Protein AF-A0A2N2P951-F1 (afdb_monomer)

Solvent-accessible surface area (backbone atoms only — not comparable to full-atom values): 18562 Å² total; per-residue (Å²): 134,84,92,80,87,82,87,84,87,82,89,81,80,91,78,92,75,91,72,81,86,72,76,82,72,80,78,72,79,74,79,74,76,77,71,69,57,31,48,59,39,66,61,46,77,50,54,50,29,78,77,48,58,33,41,81,43,25,26,19,17,29,31,57,53,83,65,28,41,36,42,35,33,26,57,29,67,85,53,80,32,26,33,34,31,38,52,49,67,59,56,52,54,38,75,75,38,96,79,55,75,60,47,69,62,42,74,18,45,42,44,61,61,60,42,76,75,71,41,66,54,54,71,34,39,27,22,38,30,57,62,84,53,38,32,41,33,24,28,35,25,35,59,100,92,43,46,32,20,33,38,34,41,27,42,43,46,99,83,62,50,33,39,39,40,40,68,89,47,57,36,82,40,78,50,91,54,91,56,78,93,50,33,43,22,17,33,33,62,58,96,69,31,35,40,36,30,53,18,70,19,8,54,72,63,19,76,76,29,50,31,44,29,22,34,87,83,61,44,79,68,54,68,37,46,37,62,67,38,47,39,35,30,29,21,32,29,66,48,48,100,78,35,41,29,40,28,38,36,41,35,54,68,86,44,44,84,78,44,45,52,55,84,57,61,63,45,74,68,22,46,66,31,84,53,41,71,75,46,80,48,40,51,30,36,42,38,32,24,60,52,100,84,24,42,38,76,36,102,52,59,39,46,32,46,52,60,51,93,85,68,62,61,70,44,59,18,14,28,34,72,47,82,96,54,24,37,37,36,27,15,18,49,40,84,28,31,45,38,35,36,36,68,59,134

Nearest PDB structures (foldseek):
  7ajt-assembly1_UQ  TM=4.150E-01  e=6.344E-06  Saccharomyces cerevisiae S288C
  6zqe-assembly1_UQ  TM=4.031E-01  e=8.699E-06  Saccharomyces cerevisiae S288C
  7d4i-assembly1_AG  TM=3.321E-01  e=1.257E-05  Saccharomyces cerevisiae S288C
  3g0d-assembly6_D  TM=3.975E-01  e=1.747E-04  Homo sapiens
  2onc-assembly3_D  TM=3.868E-01  e=1.572E-04  Homo sapiens

Structure (mmCIF, N/CA/C/O backbone):
data_AF-A0A2N2P951-F1
#
_entry.id   AF-A0A2N2P951-F1
#
loop_
_atom_site.group_PDB
_atom_site.id
_atom_site.type_symbol
_atom_site.label_atom_id
_atom_site.label_alt_id
_atom_site.label_comp_id
_atom_site.label_asym_id
_atom_site.label_entity_id
_atom_site.label_seq_id
_atom_site.pdbx_PDB_ins_code
_atom_site.Cartn_x
_atom_site.Cartn_y
_atom_site.Cartn_z
_atom_site.occupancy
_atom_site.B_iso_or_equiv
_atom_site.auth_seq_id
_atom_site.auth_comp_id
_atom_site.auth_asym_id
_atom_site.auth_atom_id
_atom_site.pdbx_PDB_model_num
ATOM 1 N N . MET A 1 1 ? 7.473 -66.858 41.969 1.00 38.25 1 MET A N 1
ATOM 2 C CA . MET A 1 1 ? 8.147 -68.148 41.700 1.00 38.25 1 MET A CA 1
ATOM 3 C C . MET A 1 1 ? 8.313 -68.310 40.191 1.00 38.25 1 MET A C 1
ATOM 5 O O . MET A 1 1 ? 7.302 -68.244 39.518 1.00 38.25 1 MET A O 1
ATOM 9 N N . ARG A 1 2 ? 9.565 -68.527 39.732 1.00 38.88 2 ARG A N 1
ATOM 10 C CA . ARG A 1 2 ? 10.032 -69.162 38.461 1.00 38.88 2 ARG A CA 1
ATOM 11 C C . ARG A 1 2 ? 9.630 -68.467 37.138 1.00 38.88 2 ARG A C 1
ATOM 13 O O . ARG A 1 2 ? 8.464 -68.475 36.795 1.00 38.88 2 ARG A O 1
ATOM 20 N N . LYS A 1 3 ? 10.489 -67.734 36.402 1.00 42.50 3 LYS A N 1
ATOM 21 C CA . LYS A 1 3 ? 11.750 -68.057 35.665 1.00 42.50 3 LYS A CA 1
ATOM 22 C C . LYS A 1 3 ? 11.677 -69.285 34.735 1.00 42.50 3 LYS A C 1
ATOM 24 O O . LYS A 1 3 ? 11.644 -70.392 35.249 1.00 42.50 3 LYS A O 1
ATOM 29 N N . CYS A 1 4 ? 11.792 -69.036 33.422 1.00 46.06 4 CYS A N 1
ATOM 30 C CA . CYS A 1 4 ? 12.364 -69.857 32.326 1.00 46.06 4 CYS A CA 1
ATOM 31 C C . CYS A 1 4 ? 12.433 -68.902 31.109 1.00 46.06 4 CYS A C 1
ATOM 33 O O . CYS A 1 4 ? 11.388 -68.423 30.695 1.00 46.06 4 CYS A O 1
ATOM 35 N N . ILE A 1 5 ? 13.551 -68.347 30.623 1.00 41.97 5 ILE A N 1
ATOM 36 C CA . ILE A 1 5 ? 14.804 -68.888 30.059 1.00 41.97 5 ILE A CA 1
ATOM 37 C C . ILE A 1 5 ? 14.569 -69.991 29.021 1.00 41.97 5 ILE A C 1
ATOM 39 O O . ILE A 1 5 ? 14.304 -71.138 29.367 1.00 41.97 5 ILE A O 1
ATOM 43 N N . SER A 1 6 ? 14.754 -69.644 27.748 1.00 47.84 6 SER A N 1
ATOM 44 C CA . SER A 1 6 ? 15.196 -70.570 26.705 1.00 47.84 6 SER A CA 1
ATOM 45 C C . SER A 1 6 ? 16.222 -69.857 25.837 1.00 47.84 6 SER A C 1
ATOM 47 O O . SER A 1 6 ? 15.945 -68.827 25.230 1.00 47.84 6 SER A O 1
ATOM 49 N N . ALA A 1 7 ? 17.435 -70.395 25.885 1.00 39.41 7 ALA A N 1
ATOM 50 C CA . ALA A 1 7 ? 18.583 -70.000 25.097 1.00 39.41 7 ALA A CA 1
ATOM 51 C C . ALA A 1 7 ? 18.538 -70.728 23.749 1.00 39.41 7 ALA A C 1
ATOM 53 O O . ALA A 1 7 ? 18.279 -71.929 23.717 1.00 39.41 7 ALA A O 1
ATOM 54 N N . PHE A 1 8 ? 18.854 -70.026 22.664 1.00 41.09 8 PHE A N 1
ATOM 55 C CA . PHE A 1 8 ? 19.311 -70.657 21.431 1.00 41.09 8 PHE A CA 1
ATOM 56 C C . PHE A 1 8 ? 20.696 -70.113 21.100 1.00 41.09 8 PHE A C 1
ATOM 58 O O . PHE A 1 8 ? 20.891 -68.922 20.873 1.00 41.09 8 PHE A O 1
ATOM 65 N N . LEU A 1 9 ? 21.659 -71.027 21.165 1.00 35.59 9 LEU A N 1
ATOM 66 C CA . LEU A 1 9 ? 23.062 -70.851 20.842 1.00 35.59 9 LEU A CA 1
ATOM 67 C C . LEU A 1 9 ? 23.211 -71.154 19.343 1.00 35.59 9 LEU A C 1
ATOM 69 O O . LEU A 1 9 ? 22.942 -72.282 18.933 1.00 35.59 9 LEU A O 1
ATOM 73 N N . ILE A 1 10 ? 23.638 -70.188 18.529 1.00 43.28 10 ILE A N 1
ATOM 74 C CA . ILE A 1 10 ? 24.171 -70.471 17.190 1.00 43.28 10 ILE A CA 1
ATOM 75 C C . ILE A 1 10 ? 25.562 -69.854 17.107 1.00 43.28 10 ILE A C 1
ATOM 77 O O . ILE A 1 10 ? 25.747 -68.641 17.127 1.00 43.28 10 ILE A O 1
ATOM 81 N N . LEU A 1 11 ? 26.535 -70.758 17.066 1.00 38.38 11 LEU A N 1
ATOM 82 C CA . LEU A 1 11 ? 27.947 -70.540 16.808 1.00 38.38 11 LEU A CA 1
ATOM 83 C C . LEU A 1 11 ? 28.133 -70.513 15.282 1.00 38.38 11 LEU A C 1
ATOM 85 O O . LEU A 1 11 ? 27.763 -71.486 14.629 1.00 38.38 11 LEU A O 1
ATOM 89 N N . SER A 1 12 ? 28.719 -69.462 14.702 1.00 40.62 12 SER A N 1
ATOM 90 C CA . SER A 1 12 ? 29.265 -69.550 13.339 1.00 40.62 12 SER A CA 1
ATOM 91 C C . SER A 1 12 ? 30.284 -68.449 13.029 1.00 40.62 12 SER A C 1
ATOM 93 O O . SER A 1 12 ? 29.927 -67.306 12.772 1.00 40.62 12 SER A O 1
ATOM 95 N N . LEU A 1 13 ? 31.546 -68.886 13.014 1.00 41.09 13 LEU A N 1
ATOM 96 C CA . LEU A 1 13 ? 32.682 -68.470 12.183 1.00 41.09 13 LEU A CA 1
ATOM 97 C C . LEU A 1 13 ? 33.060 -66.980 12.083 1.00 41.09 13 LEU A C 1
ATOM 99 O O . LEU A 1 13 ? 32.540 -66.218 11.272 1.00 41.09 13 LEU A O 1
ATOM 103 N N . CYS A 1 14 ? 34.147 -66.653 12.789 1.00 36.41 14 CYS A N 1
ATOM 104 C CA . CYS A 1 14 ? 35.039 -65.534 12.503 1.00 36.41 14 CYS A CA 1
ATOM 105 C C . CYS A 1 14 ? 35.654 -65.648 11.098 1.00 36.41 14 CYS A C 1
ATOM 107 O O . CYS A 1 14 ? 36.390 -66.594 10.819 1.00 36.41 14 CYS A O 1
ATOM 109 N N . TRP A 1 15 ? 35.441 -64.631 10.265 1.00 40.41 15 TRP A N 1
ATOM 110 C CA . TRP A 1 15 ? 36.328 -64.292 9.154 1.00 40.41 15 TRP A CA 1
ATOM 111 C C . TRP A 1 15 ? 37.083 -63.017 9.529 1.00 40.41 15 TRP A C 1
ATOM 113 O O . TRP A 1 15 ? 36.499 -61.944 9.662 1.00 40.41 15 TRP A O 1
ATOM 123 N N . LEU A 1 16 ? 38.390 -63.156 9.747 1.00 41.88 16 LEU A N 1
ATOM 124 C CA . LEU A 1 16 ? 39.326 -62.047 9.900 1.00 41.88 16 LEU A CA 1
ATOM 125 C C . LEU A 1 16 ? 39.563 -61.426 8.518 1.00 41.88 16 LEU A C 1
ATOM 127 O O . LEU A 1 16 ? 40.387 -61.923 7.756 1.00 41.88 16 LEU A O 1
ATOM 131 N N . ASN A 1 17 ? 38.855 -60.341 8.208 1.00 42.72 17 ASN A N 1
ATOM 132 C CA . ASN A 1 17 ? 39.276 -59.410 7.165 1.00 42.72 17 ASN A CA 1
ATOM 133 C C . ASN A 1 17 ? 39.983 -58.231 7.832 1.00 42.72 17 ASN A C 1
ATOM 135 O O . ASN A 1 17 ? 39.383 -57.458 8.577 1.00 42.72 17 ASN A O 1
ATOM 139 N N . ALA A 1 18 ? 41.283 -58.126 7.571 1.00 48.22 18 ALA A N 1
ATOM 140 C CA . ALA A 1 18 ? 42.080 -56.958 7.889 1.00 48.22 18 ALA A CA 1
ATOM 141 C C . ALA A 1 18 ? 41.626 -55.793 6.995 1.00 48.22 18 ALA A C 1
ATOM 143 O O . ALA A 1 18 ? 41.944 -55.759 5.809 1.00 48.22 18 ALA A O 1
ATOM 144 N N . CYS A 1 19 ? 40.886 -54.842 7.564 1.00 39.78 19 CYS A N 1
ATOM 145 C CA . CYS A 1 19 ? 40.671 -53.534 6.955 1.00 39.78 19 CYS A CA 1
ATOM 146 C C . CYS A 1 19 ? 41.562 -52.513 7.660 1.00 39.78 19 CYS A C 1
ATOM 148 O O . CYS A 1 19 ? 41.464 -52.304 8.869 1.00 39.78 19 CYS A O 1
ATOM 150 N N . SER A 1 20 ? 42.442 -51.899 6.873 1.00 44.75 20 SER A N 1
ATOM 151 C CA . SER A 1 20 ? 43.254 -50.746 7.237 1.00 44.75 20 SER A CA 1
ATOM 152 C C . SER A 1 20 ? 42.402 -49.656 7.887 1.00 44.75 20 SER A C 1
ATOM 154 O O . SER A 1 20 ? 41.394 -49.229 7.324 1.00 44.75 20 SER A O 1
ATOM 156 N N . ILE A 1 21 ? 42.833 -49.178 9.053 1.00 46.84 21 ILE A N 1
ATOM 157 C CA . ILE A 1 21 ? 42.297 -47.971 9.681 1.00 46.84 21 ILE A CA 1
ATOM 158 C C . ILE A 1 21 ? 42.766 -46.790 8.826 1.00 46.84 21 ILE A C 1
ATOM 160 O O . ILE A 1 21 ? 43.899 -46.327 8.948 1.00 46.84 21 ILE A O 1
ATOM 164 N N . ALA A 1 22 ? 41.914 -46.347 7.906 1.00 46.47 22 ALA A N 1
ATOM 165 C CA . ALA A 1 22 ? 42.068 -45.056 7.260 1.00 46.47 22 ALA A CA 1
ATOM 166 C C . ALA A 1 22 ? 41.650 -43.976 8.267 1.00 46.47 22 ALA A C 1
ATOM 168 O O . ALA A 1 22 ? 40.543 -44.018 8.805 1.00 46.47 22 ALA A O 1
ATOM 169 N N . ASN A 1 23 ? 42.548 -43.025 8.532 1.00 46.88 23 ASN A N 1
ATOM 170 C CA . ASN A 1 23 ? 42.222 -41.784 9.231 1.00 46.88 23 ASN A CA 1
ATOM 171 C C . ASN A 1 23 ? 40.987 -41.148 8.567 1.00 46.88 23 ASN A C 1
ATOM 173 O O . ASN A 1 23 ? 41.032 -40.936 7.351 1.00 46.88 23 ASN A O 1
ATOM 177 N N . PRO A 1 24 ? 39.915 -40.802 9.304 1.00 48.31 24 PRO A N 1
ATOM 178 C CA . PRO A 1 24 ? 38.882 -39.946 8.753 1.00 48.31 24 PRO A CA 1
ATOM 179 C C . PRO A 1 24 ? 39.526 -38.575 8.547 1.00 48.31 24 PRO A C 1
ATOM 181 O O . PRO A 1 24 ? 39.830 -37.857 9.501 1.00 48.31 24 PRO A O 1
ATOM 184 N N . GLY A 1 25 ? 39.828 -38.260 7.289 1.00 42.34 25 GLY A N 1
ATOM 185 C CA . GLY A 1 25 ? 40.251 -36.927 6.898 1.00 42.34 25 GLY A CA 1
ATOM 186 C C . GLY A 1 25 ? 39.222 -35.923 7.403 1.00 42.34 25 GLY A C 1
ATOM 187 O O . GLY A 1 25 ? 38.021 -36.131 7.234 1.00 42.34 25 GLY A O 1
ATOM 188 N N . MET A 1 26 ? 39.708 -34.867 8.058 1.00 47.06 26 MET A N 1
ATOM 189 C CA . MET A 1 26 ? 38.913 -33.690 8.384 1.00 47.06 26 MET A CA 1
ATOM 190 C C . MET A 1 26 ? 38.152 -33.269 7.129 1.00 47.06 26 MET A C 1
ATOM 192 O O . MET A 1 26 ? 38.767 -32.900 6.127 1.00 47.06 26 MET A O 1
ATOM 196 N N . ALA A 1 27 ? 36.825 -33.374 7.180 1.00 46.72 27 ALA A N 1
ATOM 197 C CA . ALA A 1 27 ? 35.965 -32.823 6.155 1.00 46.72 27 ALA A CA 1
ATOM 198 C C . ALA A 1 27 ? 36.240 -31.318 6.099 1.00 46.72 27 ALA A C 1
ATOM 200 O O . ALA A 1 27 ? 36.006 -30.590 7.063 1.00 46.72 27 ALA A O 1
ATOM 201 N N . THR A 1 28 ? 36.802 -30.872 4.981 1.00 47.28 28 THR A N 1
ATOM 202 C CA . THR A 1 28 ? 36.808 -29.465 4.589 1.00 47.28 28 THR A CA 1
ATOM 203 C C . THR A 1 28 ? 35.381 -28.929 4.703 1.00 47.28 28 THR A C 1
ATOM 205 O O . THR A 1 28 ? 34.469 -29.620 4.237 1.00 47.28 28 THR A O 1
ATOM 208 N N . PRO A 1 29 ? 35.156 -27.749 5.310 1.00 48.97 29 PRO A N 1
ATOM 209 C CA . PRO A 1 29 ? 33.824 -27.165 5.355 1.00 48.97 29 PRO A CA 1
ATOM 210 C C . PRO A 1 29 ? 33.303 -27.053 3.923 1.00 48.97 29 PRO A C 1
ATOM 212 O O . PRO A 1 29 ? 33.993 -26.520 3.051 1.00 48.97 29 PRO A O 1
ATOM 215 N N . SER A 1 30 ? 32.119 -27.623 3.676 1.00 48.53 30 SER A N 1
ATOM 216 C CA . SER A 1 30 ? 31.394 -27.403 2.428 1.00 48.53 30 SER A CA 1
ATOM 217 C C . SER A 1 30 ? 31.345 -25.904 2.181 1.00 48.53 30 SER A C 1
ATOM 219 O O . SER A 1 30 ? 30.954 -25.150 3.072 1.00 48.53 30 SER A O 1
ATOM 221 N N . ALA A 1 31 ? 31.772 -25.488 0.989 1.00 51.12 31 ALA A N 1
ATOM 222 C CA . ALA A 1 31 ? 31.598 -24.124 0.530 1.00 51.12 31 ALA A CA 1
ATOM 223 C C . ALA A 1 31 ? 30.127 -23.748 0.743 1.00 51.12 31 ALA A C 1
ATOM 225 O O . ALA A 1 31 ? 29.237 -24.425 0.225 1.00 51.12 31 ALA A O 1
ATOM 226 N N . SER A 1 32 ? 29.889 -22.730 1.570 1.00 50.94 32 SER A N 1
ATOM 227 C CA . SER A 1 32 ? 28.568 -22.145 1.754 1.00 50.94 32 SER A CA 1
ATOM 228 C C . SER A 1 32 ? 28.037 -21.777 0.377 1.00 50.94 32 SER A C 1
ATOM 230 O O . SER A 1 32 ? 28.689 -21.018 -0.346 1.00 50.94 32 SER A O 1
ATOM 232 N N . THR A 1 33 ? 26.891 -22.333 -0.008 1.00 48.44 33 THR A N 1
ATOM 233 C CA . THR A 1 33 ? 26.146 -21.834 -1.162 1.00 48.44 33 THR A CA 1
ATOM 234 C C . THR A 1 33 ? 25.999 -20.319 -0.985 1.00 48.44 33 THR A C 1
ATOM 236 O O . THR A 1 33 ? 25.614 -19.902 0.112 1.00 48.44 33 THR A O 1
ATOM 239 N N . PRO A 1 34 ? 26.369 -19.490 -1.980 1.00 58.41 34 PRO A N 1
ATOM 240 C CA . PRO A 1 34 ? 26.168 -18.050 -1.887 1.00 58.41 34 PRO A CA 1
ATOM 241 C C . PRO A 1 34 ? 24.703 -17.778 -1.549 1.00 58.41 34 PRO A C 1
ATOM 243 O O . PRO A 1 34 ? 23.821 -18.418 -2.126 1.00 58.41 34 PRO A O 1
ATOM 246 N N . LEU A 1 35 ? 24.453 -16.880 -0.595 1.00 59.81 35 LEU A N 1
ATOM 247 C CA . LEU A 1 35 ? 23.091 -16.454 -0.291 1.00 59.81 35 LEU A CA 1
ATOM 248 C C . LEU A 1 35 ? 22.443 -15.899 -1.571 1.00 59.81 35 LEU A C 1
ATOM 250 O O . LEU A 1 35 ? 23.141 -15.264 -2.369 1.00 59.81 35 LEU A O 1
ATOM 254 N N . PRO A 1 36 ? 21.142 -16.148 -1.791 1.00 67.69 36 PRO A N 1
ATOM 255 C CA . PRO A 1 36 ? 20.440 -15.568 -2.923 1.00 67.69 36 PRO A CA 1
ATOM 256 C C . PRO A 1 36 ? 20.476 -14.038 -2.804 1.00 67.69 36 PRO A C 1
ATOM 258 O O . PRO A 1 36 ? 20.094 -13.468 -1.776 1.00 67.69 36 PRO A O 1
ATOM 261 N N . VAL A 1 37 ? 21.007 -13.409 -3.851 1.00 76.31 37 VAL A N 1
ATOM 262 C CA . VAL A 1 37 ? 21.178 -11.956 -3.968 1.00 76.31 37 VAL A CA 1
ATOM 263 C C . VAL A 1 37 ? 19.817 -11.324 -4.263 1.00 76.31 37 VAL A C 1
ATOM 265 O O . VAL A 1 37 ? 18.997 -11.941 -4.945 1.00 76.31 37 VAL A O 1
ATOM 268 N N . ALA A 1 38 ? 19.573 -10.121 -3.741 1.00 82.44 38 ALA A N 1
ATOM 269 C CA . ALA A 1 38 ? 18.395 -9.333 -4.081 1.00 82.44 38 ALA A CA 1
ATOM 270 C C . ALA A 1 38 ? 18.345 -9.118 -5.595 1.00 82.44 38 ALA A C 1
ATOM 272 O O . ALA A 1 38 ? 19.352 -8.787 -6.227 1.00 82.44 38 ALA A O 1
ATOM 273 N N . GLU A 1 39 ? 17.174 -9.332 -6.181 1.00 86.19 39 GLU A N 1
ATOM 274 C CA . GLU A 1 39 ? 16.999 -9.128 -7.607 1.00 86.19 39 GLU A CA 1
ATOM 275 C C . GLU A 1 39 ? 16.488 -7.716 -7.878 1.00 86.19 39 GLU A C 1
ATOM 277 O O . GLU A 1 39 ? 15.513 -7.282 -7.269 1.00 86.19 39 GLU A O 1
ATOM 282 N N . GLU A 1 40 ? 17.131 -7.016 -8.813 1.00 94.75 40 GLU A N 1
ATOM 283 C CA . GLU A 1 40 ? 16.670 -5.718 -9.294 1.00 94.75 40 GLU A CA 1
ATOM 284 C C . GLU A 1 40 ? 15.858 -5.894 -10.582 1.00 94.75 40 GLU A C 1
ATOM 286 O O . GLU A 1 40 ? 16.359 -6.379 -11.600 1.00 94.75 40 GLU A O 1
ATOM 291 N N . ARG A 1 41 ? 14.581 -5.515 -10.529 1.00 96.50 41 ARG A N 1
ATOM 292 C CA . ARG A 1 41 ? 13.593 -5.727 -11.588 1.00 96.50 41 ARG A CA 1
ATOM 293 C C . ARG A 1 41 ? 13.156 -4.399 -12.204 1.00 96.50 41 ARG A C 1
ATOM 295 O O . ARG A 1 41 ? 12.928 -3.435 -11.475 1.00 96.50 41 ARG A O 1
ATOM 302 N N . PRO A 1 42 ? 13.002 -4.316 -13.537 1.00 96.94 42 PRO A N 1
ATOM 303 C CA . PRO A 1 42 ? 12.471 -3.114 -14.163 1.00 96.94 42 PRO A CA 1
ATOM 304 C C . PRO A 1 42 ? 10.999 -2.919 -13.792 1.00 96.94 42 PRO A C 1
ATOM 306 O O . PRO A 1 42 ? 10.225 -3.877 -13.768 1.00 96.94 42 PRO A O 1
ATOM 309 N N . VAL A 1 43 ? 10.607 -1.663 -13.583 1.00 97.19 43 VAL A N 1
ATOM 310 C CA . VAL A 1 43 ? 9.196 -1.284 -13.453 1.00 97.19 43 VAL A CA 1
ATOM 311 C C . VAL A 1 43 ? 8.678 -0.865 -14.823 1.00 97.19 43 VAL A C 1
ATOM 313 O O . VAL A 1 43 ? 9.179 0.085 -15.426 1.00 97.19 43 VAL A O 1
ATOM 316 N N . THR A 1 44 ? 7.676 -1.578 -15.325 1.00 96.75 44 THR A N 1
ATOM 317 C CA . THR A 1 44 ? 6.962 -1.200 -16.550 1.00 96.75 44 THR A CA 1
ATOM 318 C C . THR A 1 44 ? 5.885 -0.192 -16.183 1.00 96.75 44 THR A C 1
ATOM 320 O O . THR A 1 44 ? 5.030 -0.517 -15.370 1.00 96.75 44 THR A O 1
ATOM 323 N N . MET A 1 45 ? 5.909 1.011 -16.758 1.00 95.88 45 MET A N 1
ATOM 324 C CA . MET A 1 45 ? 4.862 2.010 -16.516 1.00 95.88 45 MET A CA 1
ATOM 325 C C . MET A 1 45 ? 3.647 1.751 -17.409 1.00 95.88 45 MET A C 1
ATOM 327 O O . MET A 1 45 ? 3.775 1.526 -18.614 1.00 95.88 45 MET A O 1
ATOM 331 N N . LEU A 1 46 ? 2.469 1.789 -16.801 1.00 96.69 46 LEU A N 1
ATOM 332 C CA . LEU A 1 46 ? 1.171 1.613 -17.425 1.00 96.69 46 LEU A CA 1
ATOM 333 C C . LEU A 1 46 ? 0.536 2.996 -17.496 1.00 96.69 46 LEU A C 1
ATOM 335 O O . LEU A 1 46 ? 0.240 3.607 -16.471 1.00 96.69 46 LEU A O 1
ATOM 339 N N . GLU A 1 47 ? 0.363 3.512 -18.708 1.00 95.69 47 GLU A N 1
ATOM 340 C CA . GLU A 1 47 ? -0.212 4.835 -18.903 1.00 95.69 47 GLU A CA 1
ATOM 341 C C . GLU A 1 47 ? -1.678 4.820 -18.469 1.00 95.69 47 GLU A C 1
ATOM 343 O O . GLU A 1 47 ? -2.483 4.053 -18.997 1.00 95.69 47 GLU A O 1
ATOM 348 N N . LEU A 1 48 ? -2.022 5.679 -17.513 1.00 95.44 48 LEU A N 1
ATOM 349 C CA . LEU A 1 48 ? -3.402 5.971 -17.147 1.00 95.44 48 LEU A CA 1
ATOM 350 C C . LEU A 1 48 ? -3.923 7.116 -18.015 1.00 95.44 48 LEU A C 1
ATOM 352 O O . LEU A 1 48 ? -3.180 8.015 -18.408 1.00 95.44 48 LEU A O 1
ATOM 356 N N . ALA A 1 49 ? -5.213 7.090 -18.318 1.00 94.94 49 ALA A N 1
ATOM 357 C CA . ALA A 1 49 ? -5.918 8.208 -18.918 1.00 94.94 49 ALA A CA 1
ATOM 358 C C . ALA A 1 49 ? -6.382 9.226 -17.864 1.00 94.94 49 ALA A C 1
ATOM 360 O O . ALA A 1 49 ? -6.277 8.999 -16.657 1.00 94.94 49 ALA A O 1
ATOM 361 N N . GLU A 1 50 ? -6.925 10.354 -18.329 1.00 90.88 50 GLU A N 1
ATOM 362 C CA . GLU A 1 50 ? -7.603 11.313 -17.454 1.00 90.88 50 GLU A CA 1
ATOM 363 C C . GLU A 1 50 ? -8.718 10.632 -16.629 1.00 90.88 50 GLU A C 1
ATOM 365 O O . GLU A 1 50 ? -9.410 9.753 -17.146 1.00 90.88 50 GLU A O 1
ATOM 370 N N . PRO A 1 51 ? -8.923 11.039 -15.362 1.00 90.75 51 PRO A N 1
ATOM 371 C CA . PRO A 1 51 ? -8.224 12.128 -14.670 1.00 90.75 51 PRO A CA 1
ATOM 372 C C . PRO A 1 51 ? -6.953 11.683 -13.917 1.00 90.75 51 PRO A C 1
ATOM 374 O O . PRO A 1 51 ? -6.283 12.522 -13.318 1.00 90.75 51 PRO A O 1
ATOM 377 N N . LEU A 1 52 ? -6.613 10.388 -13.934 1.00 91.50 52 LEU A N 1
ATOM 378 C CA . LEU A 1 52 ? -5.501 9.819 -13.156 1.00 91.50 52 LEU A CA 1
ATOM 379 C C . LEU A 1 52 ? -4.123 9.979 -13.814 1.00 91.50 52 LEU A C 1
ATOM 381 O O . LEU A 1 52 ? -3.113 9.593 -13.238 1.00 91.50 52 LEU A O 1
ATOM 385 N N . ASN A 1 53 ? -4.057 10.579 -15.001 1.00 86.75 53 ASN A N 1
ATOM 386 C CA . ASN A 1 53 ? -2.807 10.964 -15.660 1.00 86.75 53 ASN A CA 1
ATOM 387 C C . ASN A 1 53 ? -2.197 12.270 -15.108 1.00 86.75 53 ASN A C 1
ATOM 389 O O . ASN A 1 53 ? -1.248 12.802 -15.686 1.00 86.75 53 ASN A O 1
ATOM 393 N N . LEU A 1 54 ? -2.772 12.831 -14.041 1.00 76.00 54 LEU A N 1
ATOM 394 C CA . LEU A 1 54 ? -2.338 14.075 -13.415 1.00 76.00 54 LEU A CA 1
ATOM 395 C C . LEU A 1 54 ? -1.562 13.779 -12.129 1.00 76.00 54 LEU A C 1
ATOM 397 O O . LEU A 1 54 ? -1.983 12.965 -11.318 1.00 76.00 54 LEU A O 1
ATOM 401 N N . ALA A 1 55 ? -0.494 14.537 -11.872 1.00 68.88 55 ALA A N 1
ATOM 402 C CA . ALA A 1 55 ? 0.346 14.386 -10.676 1.00 68.88 55 ALA A CA 1
ATOM 403 C C . ALA A 1 55 ? -0.372 14.569 -9.324 1.00 68.88 55 ALA A C 1
ATOM 405 O O . ALA A 1 55 ? 0.194 14.264 -8.288 1.00 68.88 55 ALA A O 1
ATOM 406 N N . LYS A 1 56 ? -1.595 15.108 -9.323 1.00 75.19 56 LYS A N 1
ATOM 407 C CA . LYS A 1 56 ? -2.364 15.424 -8.109 1.00 75.19 56 LYS A CA 1
ATOM 408 C C . LYS A 1 56 ? -3.418 14.375 -7.763 1.00 75.19 56 LYS A C 1
ATOM 410 O O . LYS A 1 56 ? -4.291 14.665 -6.943 1.00 75.19 56 LYS A O 1
ATOM 415 N N . ALA A 1 57 ? -3.417 13.236 -8.459 1.00 82.19 57 ALA A N 1
ATOM 416 C CA . ALA A 1 57 ? -4.408 12.212 -8.188 1.00 82.19 57 ALA A CA 1
ATOM 417 C C . ALA A 1 57 ? -4.144 11.453 -6.889 1.00 82.19 57 ALA A C 1
ATOM 419 O O . ALA A 1 57 ? -5.123 11.003 -6.304 1.00 82.19 57 ALA A O 1
ATOM 420 N N . GLU A 1 58 ?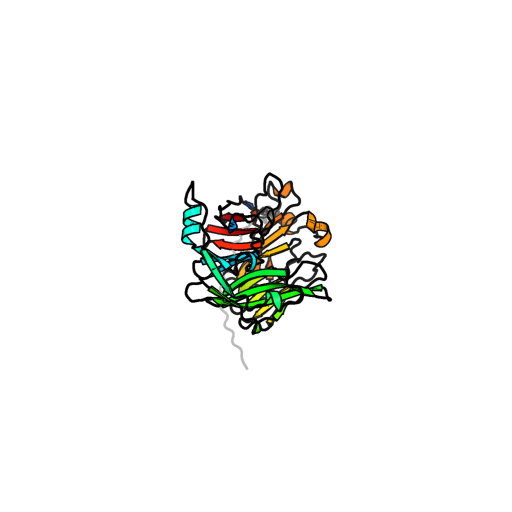 -2.891 11.434 -6.417 1.00 90.06 58 GLU A N 1
ATOM 421 C CA . GLU A 1 58 ? -2.527 11.076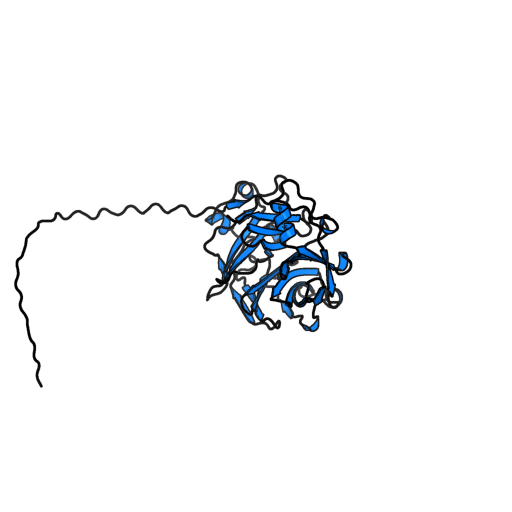 -5.039 1.00 90.06 58 GLU A CA 1
ATOM 422 C C . GLU A 1 58 ? -3.152 9.736 -4.622 1.00 90.06 58 GLU A C 1
ATOM 424 O O . GLU A 1 58 ? -4.083 9.689 -3.821 1.00 90.06 58 GLU A O 1
ATOM 429 N N . LEU A 1 59 ? -2.746 8.647 -5.291 1.00 94.56 59 LEU A N 1
ATOM 430 C CA . LEU A 1 59 ? -3.277 7.313 -5.010 1.00 94.56 59 LEU A CA 1
ATOM 431 C C . LEU A 1 59 ? -2.566 6.708 -3.799 1.00 94.56 59 LEU A C 1
ATOM 433 O O . LEU A 1 59 ? -1.357 6.508 -3.842 1.00 94.56 59 LEU A O 1
ATOM 437 N N . SER A 1 60 ? -3.345 6.356 -2.782 1.00 94.56 60 SER A N 1
ATOM 438 C CA . SER A 1 60 ? -2.886 5.852 -1.485 1.00 94.56 60 SER A CA 1
ATOM 439 C C . SER A 1 60 ? -3.187 4.369 -1.266 1.00 94.56 60 SER A C 1
ATOM 441 O O . SER A 1 60 ? -3.056 3.858 -0.170 1.00 94.56 60 SER A O 1
ATOM 443 N N . GLY A 1 61 ? -3.669 3.634 -2.270 1.00 96.62 61 GLY A N 1
ATOM 444 C CA . GLY A 1 61 ? -3.864 2.200 -2.072 1.00 96.62 61 GLY A CA 1
ATOM 445 C C . GLY A 1 61 ? -4.439 1.455 -3.260 1.00 96.62 61 GLY A C 1
ATOM 446 O O . GLY A 1 61 ? -5.159 2.016 -4.099 1.00 96.62 61 GLY A O 1
ATOM 447 N N . LEU A 1 62 ? -4.145 0.153 -3.303 1.00 98.44 62 LEU A N 1
ATOM 448 C CA . LEU A 1 62 ? -4.702 -0.779 -4.278 1.00 98.44 62 LEU A CA 1
ATOM 449 C C . LEU A 1 62 ? -5.370 -1.965 -3.596 1.00 98.44 62 LEU A C 1
ATOM 451 O O . LEU A 1 62 ? -4.851 -2.561 -2.661 1.00 98.44 62 LEU A O 1
ATOM 455 N N . THR A 1 63 ? -6.497 -2.406 -4.148 1.00 98.38 63 THR A N 1
ATOM 456 C CA . THR A 1 63 ? -7.073 -3.695 -3.760 1.00 98.38 63 THR A CA 1
ATOM 457 C C . THR A 1 63 ? -7.848 -4.334 -4.898 1.00 98.38 63 THR A C 1
ATOM 459 O O . THR A 1 63 ? -8.251 -3.659 -5.842 1.00 98.38 63 THR A O 1
ATOM 462 N N . TRP A 1 64 ? -8.087 -5.639 -4.813 1.00 98.44 64 TRP A N 1
ATOM 463 C CA . TRP A 1 64 ? -8.986 -6.328 -5.735 1.00 98.44 64 TRP A CA 1
ATOM 464 C C . TRP A 1 64 ? -10.376 -6.468 -5.122 1.00 98.44 64 TRP A C 1
ATOM 466 O O . TRP A 1 64 ? -10.528 -7.007 -4.026 1.00 98.44 64 TRP A O 1
ATOM 476 N N . ALA A 1 65 ? -11.393 -6.056 -5.875 1.00 98.06 65 ALA A N 1
ATOM 477 C CA . ALA A 1 65 ? -12.798 -6.303 -5.581 1.00 98.06 65 ALA A CA 1
ATOM 478 C C . ALA A 1 65 ? -13.415 -7.092 -6.750 1.00 98.06 65 ALA A C 1
ATOM 480 O O . ALA A 1 65 ? -13.764 -6.548 -7.800 1.00 98.06 65 ALA A O 1
ATOM 481 N N . GLY A 1 66 ? -13.461 -8.420 -6.610 1.00 96.62 66 GLY A N 1
ATOM 482 C CA . GLY A 1 66 ? -13.720 -9.309 -7.746 1.00 96.62 66 GLY A CA 1
ATOM 483 C C . GLY A 1 66 ? -12.612 -9.197 -8.802 1.00 96.62 66 GLY A C 1
ATOM 484 O O . GLY A 1 66 ? -11.434 -9.293 -8.470 1.00 96.62 66 GLY A O 1
ATOM 485 N N . ASP A 1 67 ? -12.988 -8.966 -10.062 1.00 97.94 67 ASP A N 1
ATOM 486 C CA . ASP A 1 67 ? -12.048 -8.758 -11.180 1.00 97.94 67 ASP A CA 1
ATOM 487 C C . ASP A 1 67 ? -11.693 -7.277 -11.415 1.00 97.94 67 ASP A C 1
ATOM 489 O O . ASP A 1 67 ? -11.093 -6.922 -12.434 1.00 97.94 67 ASP A O 1
ATOM 493 N N . TRP A 1 68 ? -12.049 -6.402 -10.472 1.00 98.62 68 TRP A N 1
ATOM 494 C CA . TRP A 1 68 ? -11.747 -4.976 -10.522 1.00 98.62 68 TRP A CA 1
ATOM 495 C C . TRP A 1 68 ? -10.579 -4.639 -9.605 1.00 98.62 68 TRP A C 1
ATOM 497 O O . TRP A 1 68 ? -10.652 -4.853 -8.395 1.00 98.62 68 TRP A O 1
ATOM 507 N N . LEU A 1 69 ? -9.518 -4.078 -10.180 1.00 98.81 69 LEU A N 1
ATOM 508 C CA . LEU A 1 69 ? -8.492 -3.394 -9.408 1.00 98.81 69 LEU A CA 1
ATOM 509 C C . LEU A 1 69 ? -9.074 -2.054 -8.989 1.00 98.81 69 LEU A C 1
ATOM 511 O O . LEU A 1 69 ? -9.382 -1.237 -9.853 1.00 98.81 69 LEU A O 1
ATOM 515 N N . ILE A 1 70 ? -9.219 -1.838 -7.694 1.00 98.75 70 ILE A N 1
ATOM 516 C CA . ILE A 1 70 ? -9.634 -0.575 -7.103 1.00 98.75 70 ILE A CA 1
ATOM 517 C C . ILE A 1 70 ? -8.394 0.290 -6.896 1.00 98.75 70 ILE A C 1
ATOM 519 O O . ILE A 1 70 ? -7.388 -0.187 -6.373 1.00 98.75 70 ILE A O 1
ATOM 523 N N . LEU A 1 71 ? -8.486 1.551 -7.310 1.00 98.31 71 LEU A N 1
ATOM 524 C CA . LEU A 1 71 ? -7.482 2.584 -7.103 1.00 98.31 71 LEU A CA 1
ATOM 525 C C . LEU A 1 71 ? -8.100 3.629 -6.177 1.00 98.31 71 LEU A C 1
ATOM 527 O O . LEU A 1 71 ? -9.063 4.301 -6.565 1.00 98.31 71 LEU A O 1
ATOM 531 N N . LEU A 1 72 ? -7.578 3.720 -4.957 1.00 98.06 72 LEU A N 1
ATOM 532 C CA . LEU A 1 72 ? -8.029 4.660 -3.938 1.00 98.06 72 LEU A CA 1
ATOM 533 C C . LEU A 1 72 ? -7.184 5.938 -4.014 1.00 98.06 72 LEU A C 1
ATOM 535 O O . LEU A 1 72 ? -5.985 5.871 -3.768 1.00 98.06 72 LEU A O 1
ATOM 539 N N . PRO A 1 73 ? -7.772 7.099 -4.340 1.00 96.56 73 PRO A N 1
ATOM 540 C CA . PRO A 1 73 ? -7.164 8.387 -4.042 1.00 96.56 73 PRO A CA 1
ATOM 541 C C . PRO A 1 73 ? -7.184 8.659 -2.536 1.00 96.56 73 PRO A C 1
ATOM 543 O O . PRO A 1 73 ? -8.198 8.386 -1.887 1.00 96.56 73 PRO A O 1
ATOM 546 N N . GLN A 1 74 ? -6.155 9.329 -2.021 1.00 95.06 74 GLN A N 1
ATOM 547 C CA . GLN A 1 74 ? -6.110 9.840 -0.649 1.00 95.06 74 GLN A CA 1
ATOM 548 C C . GLN A 1 74 ? -7.290 10.779 -0.361 1.00 95.06 74 GLN A C 1
ATOM 550 O O . GLN A 1 74 ? -7.866 10.788 0.730 1.00 95.06 74 GLN A O 1
ATOM 555 N N . TYR A 1 75 ? -7.714 11.524 -1.389 1.00 95.06 75 TYR A N 1
ATOM 556 C CA . TYR A 1 75 ? -8.782 12.518 -1.320 1.00 95.06 75 TYR A CA 1
ATOM 557 C C . TYR A 1 75 ? -9.839 12.312 -2.422 1.00 95.06 75 TYR A C 1
ATOM 559 O O . TYR A 1 75 ? -9.810 12.997 -3.453 1.00 95.06 75 TYR A O 1
ATOM 567 N N . PRO A 1 76 ? -10.817 11.401 -2.233 1.00 95.62 76 PRO A N 1
ATOM 568 C CA . PRO A 1 76 ? -11.892 11.169 -3.207 1.00 95.62 76 PRO A CA 1
ATOM 569 C C . PRO A 1 76 ? -12.752 12.409 -3.514 1.00 95.62 76 PRO A C 1
ATOM 571 O 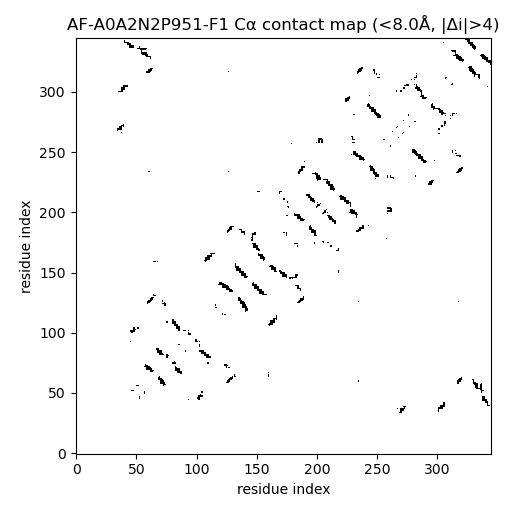O . PRO A 1 76 ? -13.387 12.498 -4.566 1.00 95.62 76 PRO A O 1
ATOM 574 N N . ASP A 1 77 ? -12.781 13.404 -2.624 1.00 93.06 77 ASP A N 1
ATOM 575 C CA . ASP A 1 77 ? -13.507 14.666 -2.806 1.00 93.06 77 ASP A CA 1
ATOM 576 C C . ASP A 1 77 ? -12.924 15.541 -3.929 1.00 93.06 77 ASP A C 1
ATOM 578 O O . ASP A 1 77 ? -13.668 16.294 -4.562 1.00 93.06 77 ASP A O 1
ATOM 582 N N . ARG A 1 78 ? -11.637 15.376 -4.263 1.00 92.69 78 ARG A N 1
ATOM 583 C CA . ARG A 1 78 ? -11.007 15.994 -5.446 1.00 92.69 78 ARG A CA 1
ATOM 584 C C . ARG A 1 78 ? -11.584 15.476 -6.768 1.00 92.69 78 ARG A C 1
ATOM 586 O O . ARG A 1 78 ? -11.380 16.103 -7.807 1.00 92.69 78 ARG A O 1
ATOM 593 N N . PHE A 1 79 ? -12.316 14.364 -6.717 1.00 93.94 79 PHE A N 1
ATOM 594 C CA . PHE A 1 79 ? -12.939 13.683 -7.849 1.00 93.94 79 PHE A CA 1
ATOM 595 C C . PHE A 1 79 ? -14.463 13.593 -7.703 1.00 93.94 79 PHE A C 1
ATOM 597 O O . PHE A 1 79 ? -15.077 12.611 -8.114 1.00 93.94 79 PHE A O 1
ATOM 604 N N . ASP A 1 80 ? -15.090 14.605 -7.098 1.00 94.50 80 ASP A N 1
ATOM 605 C CA . ASP A 1 80 ? -16.539 14.643 -6.866 1.00 94.50 80 ASP A CA 1
ATOM 606 C C . ASP A 1 80 ? -17.049 13.417 -6.078 1.00 94.50 80 ASP A C 1
ATOM 608 O O . ASP A 1 80 ? -18.110 12.876 -6.388 1.00 94.50 80 ASP A O 1
ATOM 612 N N . GLN A 1 81 ? -16.289 12.977 -5.062 1.00 95.69 81 GLN A N 1
ATOM 613 C CA . GLN A 1 81 ? -16.562 11.776 -4.255 1.00 95.69 81 GLN A CA 1
ATOM 614 C C . GLN A 1 81 ? -16.559 10.487 -5.091 1.00 95.69 81 GLN A C 1
ATOM 616 O O . GLN A 1 81 ? -17.470 9.657 -5.009 1.00 95.69 81 GLN A O 1
ATOM 621 N N . HIS A 1 82 ? -15.517 10.321 -5.906 1.00 97.50 82 HIS A N 1
ATOM 622 C CA . HIS A 1 82 ? -15.274 9.088 -6.645 1.00 97.50 82 HIS A CA 1
ATOM 623 C C . HIS A 1 82 ? -13.897 8.515 -6.336 1.00 97.50 82 HIS A C 1
ATOM 625 O O . HIS A 1 82 ? -12.914 9.238 -6.175 1.00 97.50 82 HIS A O 1
ATOM 631 N N . ILE A 1 83 ? -13.849 7.188 -6.328 1.00 98.06 83 ILE A N 1
ATOM 632 C CA . ILE A 1 83 ? -12.617 6.418 -6.507 1.00 98.06 83 ILE A CA 1
ATOM 633 C C . ILE A 1 83 ? -12.656 5.766 -7.891 1.00 98.06 83 ILE A C 1
ATOM 635 O O . ILE A 1 83 ? -13.591 5.996 -8.668 1.00 98.06 83 ILE A O 1
ATOM 639 N N . PHE A 1 84 ? -11.650 4.9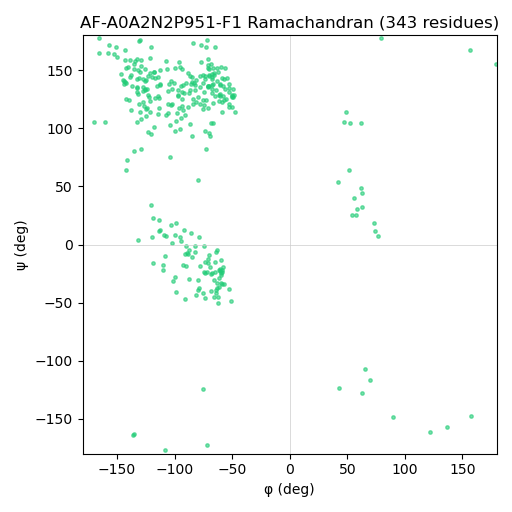61 -8.224 1.00 98.38 84 PHE A N 1
ATOM 640 C CA . PHE A 1 84 ? -11.520 4.423 -9.573 1.00 98.38 84 PHE A CA 1
ATOM 641 C C . PHE A 1 84 ? -11.327 2.917 -9.581 1.00 98.38 84 PHE A C 1
ATOM 643 O O . PHE A 1 84 ? -10.896 2.317 -8.596 1.00 98.38 84 PHE A O 1
ATOM 650 N N . ARG A 1 85 ? -11.635 2.303 -10.722 1.00 98.38 85 ARG A N 1
ATOM 651 C CA . ARG A 1 85 ? -11.374 0.888 -10.954 1.00 98.38 85 ARG A CA 1
ATOM 652 C C . ARG A 1 85 ? -10.895 0.589 -12.367 1.00 98.38 85 ARG A C 1
ATOM 654 O O . ARG A 1 85 ? -11.259 1.275 -13.321 1.00 98.38 85 ARG A O 1
ATOM 661 N N . LEU A 1 86 ? -10.130 -0.486 -12.508 1.00 98.69 86 LEU A N 1
ATOM 662 C CA . LEU A 1 86 ? -9.691 -1.047 -13.784 1.00 98.69 86 LEU A CA 1
ATOM 663 C C . LEU A 1 86 ? -10.043 -2.532 -13.841 1.00 98.69 86 LEU A C 1
ATOM 665 O O . LEU A 1 86 ? -9.761 -3.278 -12.906 1.00 98.69 86 LEU A O 1
ATOM 669 N N . HIS A 1 87 ? -10.641 -2.979 -14.946 1.00 98.50 87 HIS A N 1
ATOM 670 C CA . HIS A 1 87 ? -10.914 -4.403 -15.128 1.00 98.50 87 HIS A CA 1
ATOM 671 C C . HIS A 1 87 ? -9.608 -5.165 -15.372 1.00 98.50 87 HIS A C 1
ATOM 673 O O . HIS A 1 87 ? -8.781 -4.740 -16.188 1.00 98.50 87 HIS A O 1
ATOM 679 N N . LYS A 1 88 ? -9.448 -6.325 -14.730 1.00 98.50 88 LYS A N 1
ATOM 680 C CA . LYS A 1 88 ? -8.258 -7.179 -14.847 1.00 98.50 88 LYS A CA 1
ATOM 681 C C . LYS A 1 88 ? -7.878 -7.476 -16.299 1.00 98.50 88 LYS A C 1
ATOM 683 O O . LYS A 1 88 ? -6.726 -7.285 -16.685 1.00 98.50 88 LYS A O 1
ATOM 688 N N . ASP A 1 89 ? -8.847 -7.883 -17.119 1.00 97.81 89 ASP A N 1
ATOM 689 C CA . ASP A 1 89 ? -8.595 -8.213 -18.530 1.00 97.81 89 ASP A CA 1
ATOM 690 C C . ASP A 1 89 ? -8.026 -7.032 -19.324 1.00 97.81 89 ASP A C 1
ATOM 692 O O . ASP A 1 89 ? -7.207 -7.229 -20.220 1.00 97.81 89 ASP A O 1
ATOM 696 N N . THR A 1 90 ? -8.413 -5.799 -18.985 1.00 97.88 90 THR A N 1
ATOM 697 C CA . THR A 1 90 ? -7.890 -4.592 -19.636 1.00 97.88 90 THR A CA 1
ATOM 698 C C . THR A 1 90 ? -6.416 -4.385 -19.291 1.00 97.88 90 THR A C 1
ATOM 700 O O . THR A 1 90 ? -5.623 -4.055 -20.172 1.00 97.88 90 THR A O 1
ATOM 703 N N . ILE A 1 91 ? -6.026 -4.637 -18.037 1.00 98.38 91 ILE A N 1
ATOM 704 C CA . ILE A 1 91 ? -4.628 -4.562 -17.585 1.00 98.38 91 ILE A CA 1
ATOM 705 C C . ILE A 1 91 ? -3.789 -5.647 -18.273 1.00 98.38 91 ILE A C 1
ATOM 707 O O . ILE A 1 91 ? -2.710 -5.368 -18.793 1.00 98.38 91 ILE A O 1
ATOM 711 N N . LEU A 1 92 ? -4.296 -6.880 -18.337 1.00 97.75 92 LEU A N 1
ATOM 712 C CA . LEU A 1 92 ? -3.609 -7.982 -19.015 1.00 97.75 92 LEU A CA 1
ATOM 713 C C . LEU A 1 92 ? -3.439 -7.705 -20.516 1.00 97.75 92 LEU A C 1
ATOM 715 O O . LEU A 1 92 ? -2.342 -7.856 -21.052 1.00 97.75 92 LEU A O 1
ATOM 719 N N . ALA A 1 93 ? -4.492 -7.227 -21.182 1.00 97.19 93 ALA A N 1
ATOM 720 C CA . ALA A 1 93 ? -4.437 -6.857 -22.593 1.00 97.19 93 ALA A CA 1
ATOM 721 C C . ALA A 1 93 ? -3.469 -5.693 -22.863 1.00 97.19 93 ALA A C 1
ATOM 723 O O . ALA A 1 93 ? -2.840 -5.665 -23.921 1.00 97.19 93 ALA A O 1
ATOM 724 N N . TYR A 1 94 ? -3.331 -4.749 -21.923 1.00 97.62 94 TYR A N 1
ATOM 725 C CA . TYR A 1 94 ? -2.334 -3.680 -21.999 1.00 97.62 94 TYR A CA 1
ATOM 726 C C . TYR A 1 94 ? -0.915 -4.255 -21.987 1.00 97.62 94 TYR A C 1
ATOM 728 O O . TYR A 1 94 ? -0.123 -3.940 -22.871 1.00 97.62 94 TYR A O 1
ATOM 736 N N . LEU A 1 95 ? -0.611 -5.137 -21.029 1.00 97.19 95 LEU A N 1
ATOM 737 C CA . LEU A 1 95 ? 0.721 -5.734 -20.867 1.00 97.19 95 LEU A CA 1
ATOM 738 C C . LEU A 1 95 ? 1.125 -6.647 -22.033 1.00 97.19 95 LEU A C 1
ATOM 740 O O . LEU A 1 95 ? 2.310 -6.769 -22.338 1.00 97.19 95 LEU A O 1
ATOM 744 N N . ASP A 1 96 ? 0.155 -7.288 -22.682 1.00 96.50 96 ASP A N 1
ATOM 745 C CA . ASP A 1 96 ? 0.403 -8.200 -23.802 1.00 96.50 96 ASP A CA 1
ATOM 746 C C . ASP A 1 96 ? 0.463 -7.474 -25.167 1.00 96.50 96 ASP A C 1
ATOM 748 O O . ASP A 1 96 ? 0.771 -8.088 -26.194 1.00 96.50 96 ASP A O 1
ATOM 752 N N . ASN A 1 97 ? 0.192 -6.165 -25.204 1.00 95.00 97 ASN A N 1
ATOM 753 C CA . ASN A 1 97 ? 0.236 -5.343 -26.411 1.00 95.00 97 ASN A CA 1
ATOM 754 C C . ASN A 1 97 ? 1.521 -4.499 -26.457 1.00 95.00 97 ASN A C 1
ATOM 756 O O . ASN A 1 97 ? 1.889 -3.847 -25.491 1.00 95.00 97 ASN A O 1
ATOM 760 N N . ALA A 1 98 ? 2.194 -4.466 -27.611 1.00 90.12 98 ALA A N 1
ATOM 761 C CA . ALA A 1 98 ? 3.425 -3.693 -27.792 1.00 90.12 98 ALA A CA 1
ATOM 762 C C . ALA A 1 98 ? 3.208 -2.167 -27.843 1.00 90.12 98 ALA A C 1
ATOM 764 O O . ALA A 1 98 ? 4.150 -1.425 -27.593 1.00 90.12 98 ALA A O 1
ATOM 765 N N . ASN A 1 99 ? 2.004 -1.708 -28.206 1.00 91.25 99 ASN A N 1
ATOM 766 C CA . ASN A 1 99 ? 1.612 -0.29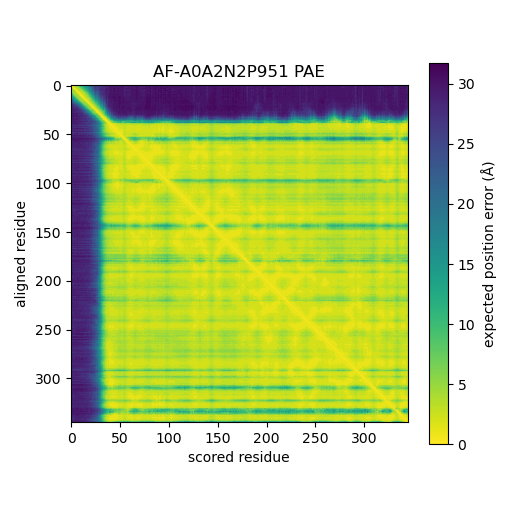3 -28.238 1.00 91.25 99 ASN A CA 1
ATOM 767 C C . ASN A 1 99 ? 0.156 -0.160 -27.757 1.00 91.25 99 ASN A C 1
ATOM 769 O O . ASN A 1 99 ? -0.757 0.026 -28.575 1.00 91.25 99 ASN A O 1
ATOM 773 N N . PRO A 1 100 ? -0.096 -0.333 -26.454 1.00 95.12 100 PRO A N 1
ATOM 774 C CA . PRO A 1 100 ? -1.428 -0.178 -25.900 1.00 95.12 100 PRO A CA 1
ATOM 775 C C . PRO A 1 100 ? -1.844 1.300 -25.887 1.00 95.12 100 PRO A C 1
ATOM 777 O O . PRO A 1 100 ? -1.010 2.201 -25.859 1.00 95.12 100 PRO A O 1
ATOM 780 N N . ALA A 1 101 ? -3.152 1.553 -25.913 1.00 96.00 101 ALA A N 1
ATOM 781 C CA . ALA A 1 101 ? -3.679 2.865 -25.545 1.00 96.00 101 ALA A CA 1
ATOM 782 C C . ALA A 1 101 ? -3.669 3.010 -24.009 1.00 96.00 101 ALA A C 1
ATOM 784 O O . ALA A 1 101 ? -3.743 1.982 -23.328 1.00 96.00 101 ALA A O 1
ATOM 785 N N . PRO A 1 102 ? -3.651 4.242 -23.464 1.00 96.94 102 PRO A N 1
ATOM 786 C CA . PRO A 1 102 ? -3.756 4.458 -22.025 1.00 96.94 102 PRO A CA 1
ATOM 787 C C . PRO A 1 102 ? -4.973 3.751 -21.415 1.00 96.94 102 PRO A C 1
ATOM 789 O O .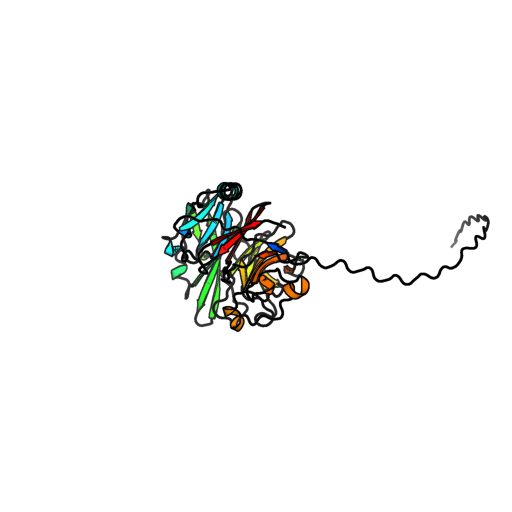 PRO A 1 102 ? -6.072 3.779 -21.985 1.00 96.94 102 PRO A O 1
ATOM 792 N N . LEU A 1 103 ? -4.773 3.134 -20.252 1.00 97.94 103 LEU A N 1
ATOM 793 C CA . LEU A 1 103 ? -5.809 2.495 -19.448 1.00 97.94 103 LEU A CA 1
ATOM 794 C C . LEU A 1 103 ? -6.835 3.539 -19.015 1.00 97.94 103 LEU A C 1
ATOM 796 O O . LEU A 1 103 ? -6.471 4.576 -18.471 1.00 97.94 103 LEU A O 1
ATOM 800 N N . GLN A 1 104 ? -8.113 3.258 -19.254 1.00 97.25 104 GLN A N 1
ATOM 801 C CA . GLN A 1 104 ? -9.227 4.141 -18.909 1.00 97.25 104 GLN A CA 1
ATOM 802 C C . GLN A 1 104 ? -9.848 3.671 -17.588 1.00 97.25 104 GLN A C 1
ATOM 804 O O . GLN A 1 104 ? -10.522 2.637 -17.597 1.00 97.25 104 GLN A O 1
ATOM 809 N N . PRO A 1 105 ? -9.626 4.373 -16.463 1.00 96.88 105 PRO A N 1
ATOM 810 C CA . PRO A 1 105 ? -10.250 4.015 -15.197 1.00 96.88 105 PRO A CA 1
ATOM 811 C C . PRO A 1 105 ? -11.751 4.312 -15.239 1.00 96.88 105 PRO A C 1
ATOM 813 O O . PRO A 1 105 ? -12.175 5.370 -15.705 1.00 96.88 105 PRO A O 1
ATOM 816 N N . GLU A 1 106 ? -12.561 3.392 -14.728 1.00 98.06 106 GLU A N 1
ATOM 817 C CA . GLU A 1 106 ? -13.980 3.641 -14.481 1.00 98.06 106 GLU A CA 1
ATOM 818 C C . GLU A 1 106 ? -14.158 4.304 -13.118 1.00 98.06 106 GLU A C 1
ATOM 820 O O . GLU A 1 106 ? -13.446 3.979 -12.168 1.00 98.06 106 GLU A O 1
ATOM 825 N N . THR A 1 107 ? -15.124 5.214 -13.007 1.00 98.12 107 THR A N 1
ATOM 826 C CA . THR A 1 107 ? -15.459 5.829 -11.725 1.00 98.12 107 THR A CA 1
ATOM 827 C C . THR A 1 107 ? -16.292 4.884 -10.866 1.00 98.12 107 THR A C 1
ATOM 829 O O . THR A 1 107 ? -17.143 4.135 -11.349 1.00 98.12 107 THR A O 1
ATOM 832 N N . VAL A 1 108 ? -16.057 4.960 -9.564 1.00 98.75 108 VAL A N 1
ATOM 833 C CA . VAL A 1 108 ? -16.794 4.261 -8.517 1.00 98.75 108 VAL A CA 1
ATOM 834 C C . VAL A 1 108 ? -17.339 5.318 -7.571 1.00 98.75 108 VAL A C 1
ATOM 836 O O . VAL A 1 108 ? -16.581 6.154 -7.080 1.00 98.75 108 VAL A O 1
ATOM 839 N N . GLN A 1 109 ? -18.645 5.294 -7.312 1.00 98.62 109 GLN A N 1
ATOM 840 C CA . GLN A 1 109 ? -19.259 6.212 -6.351 1.00 98.62 109 GLN A CA 1
ATOM 841 C C . GLN A 1 109 ? -18.735 5.919 -4.944 1.00 98.62 109 GLN A C 1
ATOM 843 O O . GLN A 1 109 ? -18.806 4.776 -4.494 1.00 98.62 109 GLN A O 1
ATOM 848 N N . PHE A 1 110 ? -18.235 6.941 -4.255 1.00 98.62 110 PHE A N 1
ATOM 849 C CA . PHE A 1 110 ? -17.659 6.812 -2.922 1.00 98.62 110 PHE A CA 1
ATOM 850 C C . PHE A 1 110 ? -18.466 7.638 -1.920 1.00 98.62 110 PHE A C 1
ATOM 852 O O . PHE A 1 110 ? -18.316 8.854 -1.841 1.00 98.62 110 PHE A O 1
ATOM 859 N N . ASP A 1 111 ? -19.336 6.992 -1.143 1.00 98.38 111 ASP A N 1
ATOM 860 C CA . ASP A 1 111 ? -19.983 7.658 -0.010 1.00 98.38 111 ASP A CA 1
ATOM 861 C C . ASP A 1 111 ? -19.088 7.533 1.224 1.00 98.38 111 ASP A C 1
ATOM 863 O O . ASP A 1 111 ? -19.006 6.481 1.858 1.00 98.38 111 ASP A O 1
ATOM 867 N N . SER A 1 112 ? -18.414 8.628 1.566 1.00 97.12 112 SER A N 1
ATOM 868 C CA . SER A 1 112 ? -17.527 8.718 2.725 1.00 97.12 112 SER A CA 1
ATOM 869 C C . SER A 1 112 ? -18.254 8.793 4.070 1.00 97.12 112 SER A C 1
ATOM 871 O O . SER A 1 112 ? -17.602 8.947 5.105 1.00 97.12 112 SER A O 1
ATOM 873 N N . ALA A 1 113 ? -19.591 8.796 4.073 1.00 97.12 113 ALA A N 1
ATOM 874 C CA . ALA A 1 113 ? -20.432 9.012 5.248 1.00 97.12 113 ALA A CA 1
ATOM 875 C C . ALA A 1 113 ? -20.110 10.308 6.023 1.00 97.12 113 ALA A C 1
ATOM 877 O O . ALA A 1 113 ? -20.367 10.420 7.224 1.00 97.12 113 ALA A O 1
ATOM 878 N N . GLY A 1 114 ? -19.547 11.311 5.337 1.00 96.19 114 GLY A N 1
ATOM 879 C CA . GLY A 1 114 ? -19.174 12.601 5.922 1.00 96.19 114 GLY A CA 1
ATOM 880 C C . GLY A 1 114 ? -17.931 12.565 6.818 1.00 96.19 114 GLY A C 1
ATOM 881 O O . GLY A 1 114 ? -17.662 13.559 7.504 1.00 96.19 114 GLY A O 1
ATOM 882 N N . LEU A 1 115 ? -17.163 11.470 6.806 1.00 96.81 115 LEU A N 1
ATOM 883 C CA . LEU A 1 115 ? -16.026 11.259 7.705 1.00 96.81 115 LEU A CA 1
ATOM 884 C C . LEU A 1 115 ? -14.945 12.335 7.597 1.00 96.81 115 LEU A C 1
ATOM 886 O O . LEU A 1 115 ? -14.414 12.745 8.628 1.00 96.81 115 LEU A O 1
ATOM 890 N N . GLN A 1 116 ? -14.708 12.886 6.401 1.00 94.69 116 GLN A N 1
ATOM 891 C CA . GLN A 1 116 ? -13.731 13.968 6.204 1.00 94.69 116 GLN A CA 1
ATOM 892 C C . GLN A 1 116 ? -14.067 15.223 7.023 1.00 94.69 116 GLN A C 1
ATOM 894 O O . GLN A 1 116 ? -13.201 16.045 7.304 1.00 94.69 116 GLN A O 1
ATOM 899 N N . THR A 1 117 ? -15.339 15.397 7.399 1.00 94.44 117 THR A N 1
ATOM 900 C CA . THR A 1 117 ? -15.793 16.536 8.209 1.00 94.44 117 THR A CA 1
ATOM 901 C C . THR A 1 117 ? -15.967 16.199 9.685 1.00 94.44 117 THR A C 1
ATOM 903 O O . THR A 1 117 ? -15.864 17.095 10.525 1.00 94.44 117 THR A O 1
ATOM 906 N N . SER A 1 118 ? -16.259 14.939 10.023 1.00 95.00 118 SER A N 1
ATOM 907 C CA . SER A 1 118 ? -16.487 14.523 11.411 1.00 95.00 118 SER A CA 1
ATOM 908 C C . SER A 1 118 ? -15.203 14.140 12.138 1.00 95.00 118 SER A C 1
ATOM 910 O O . SER A 1 118 ? -15.136 14.294 13.359 1.00 95.00 118 SER A O 1
ATOM 912 N N . ILE A 1 119 ? -14.201 13.640 11.413 1.00 96.38 119 ILE A N 1
ATOM 913 C CA . ILE A 1 119 ? -12.884 13.331 11.966 1.00 96.38 119 ILE A CA 1
ATOM 914 C C . ILE A 1 119 ? -12.119 14.643 12.117 1.00 96.38 119 ILE A C 1
ATOM 916 O O . ILE A 1 119 ? -11.909 15.395 11.164 1.00 96.38 119 ILE A O 1
ATOM 920 N N . ARG A 1 120 ? -11.724 14.950 13.352 1.00 95.44 120 ARG A N 1
ATOM 921 C CA . ARG A 1 120 ? -10.899 16.123 13.625 1.00 95.44 120 ARG A CA 1
ATOM 922 C C . ARG A 1 120 ? -9.519 15.910 13.008 1.00 95.44 120 ARG A C 1
ATOM 924 O O . ARG A 1 120 ? -8.914 14.882 13.262 1.00 95.44 120 ARG A O 1
ATOM 931 N N . GLY A 1 121 ? -9.052 16.910 12.260 1.00 95.88 121 GLY A N 1
ATOM 932 C CA . GLY A 1 121 ? -7.730 16.883 11.638 1.00 95.88 121 GLY A CA 1
ATOM 933 C C . GLY A 1 121 ? -7.577 15.763 10.617 1.00 95.88 121 GLY A C 1
ATOM 934 O O . GLY A 1 121 ? -6.493 15.224 10.519 1.00 95.88 121 GLY A O 1
ATOM 935 N N . PHE A 1 122 ? -8.653 15.388 9.914 1.00 97.06 122 PHE A N 1
ATOM 936 C CA . PHE A 1 122 ? -8.608 14.431 8.807 1.00 97.06 122 PHE A CA 1
ATOM 937 C C . PHE A 1 122 ? -7.517 14.807 7.793 1.00 97.06 122 PHE A C 1
ATOM 939 O O . PHE A 1 122 ? -7.502 15.948 7.318 1.00 97.06 122 PHE A O 1
ATOM 946 N N . GLU A 1 123 ? -6.660 13.847 7.451 1.00 95.88 123 GLU A N 1
ATOM 947 C CA . GLU A 1 123 ? -5.539 14.028 6.524 1.00 95.88 123 GLU A CA 1
ATOM 948 C C . GLU A 1 123 ? -5.617 13.155 5.282 1.00 95.88 123 GLU A C 1
ATOM 950 O O . GLU A 1 123 ? -5.007 13.528 4.293 1.00 95.88 123 GLU A O 1
ATOM 955 N N . GLY A 1 124 ? -6.446 12.116 5.246 1.00 96.56 124 GLY A N 1
ATOM 956 C CA . GLY A 1 124 ? -6.586 11.316 4.035 1.00 96.56 124 GLY A CA 1
ATOM 957 C C . GLY A 1 124 ? -7.085 9.912 4.307 1.00 96.56 124 GLY A C 1
ATOM 958 O O . GLY A 1 124 ? -7.162 9.474 5.453 1.00 96.56 124 GLY A O 1
ATOM 959 N N . PHE A 1 125 ? -7.480 9.215 3.246 1.00 97.88 125 PHE A N 1
ATOM 960 C CA . PHE A 1 125 ? -7.566 7.758 3.280 1.00 97.88 125 PHE A CA 1
ATOM 961 C C . PHE A 1 125 ? -6.205 7.187 2.899 1.00 97.88 125 PHE A C 1
ATOM 963 O O . PHE A 1 125 ? -5.687 7.560 1.853 1.00 97.88 125 PHE A O 1
ATOM 970 N N . GLU A 1 126 ? -5.677 6.255 3.688 1.00 97.44 126 GLU A N 1
ATOM 971 C CA . GLU A 1 126 ? -4.288 5.798 3.529 1.00 97.44 126 GLU A CA 1
ATOM 972 C C . GLU A 1 126 ? -4.150 4.382 2.992 1.00 97.44 126 GLU A C 1
ATOM 974 O O . GLU A 1 126 ? -3.082 4.013 2.551 1.00 97.44 126 GLU A O 1
ATOM 979 N N . SER A 1 127 ? -5.196 3.553 3.045 1.00 98.19 127 SER A N 1
ATOM 980 C CA . SER A 1 127 ? -5.155 2.218 2.440 1.00 98.19 127 SER A CA 1
ATOM 981 C C . SER A 1 127 ? -6.548 1.607 2.327 1.00 98.19 127 SER A C 1
ATOM 983 O O . SER A 1 127 ? -7.507 2.064 2.961 1.00 98.19 127 SER A O 1
ATOM 985 N N . ILE A 1 128 ? -6.679 0.546 1.523 1.00 98.75 128 ILE A N 1
ATOM 986 C CA . ILE A 1 128 ? -7.921 -0.221 1.380 1.00 98.75 128 ILE A CA 1
ATOM 987 C C . ILE A 1 128 ? -7.651 -1.712 1.190 1.00 98.75 128 ILE A C 1
ATOM 989 O O . ILE A 1 128 ? -6.785 -2.126 0.429 1.00 98.75 128 ILE A O 1
ATOM 993 N N . THR A 1 129 ? -8.480 -2.549 1.809 1.00 98.56 129 THR A N 1
ATOM 994 C CA . THR A 1 129 ? -8.572 -3.980 1.496 1.00 98.56 129 THR A CA 1
ATOM 995 C C . THR A 1 129 ? -10.028 -4.421 1.375 1.00 98.56 129 THR A C 1
ATOM 997 O O . THR A 1 129 ? -10.929 -3.767 1.900 1.00 98.56 129 THR A O 1
ATOM 1000 N N . THR A 1 130 ? -10.279 -5.530 0.678 1.00 97.56 130 THR A N 1
ATOM 1001 C CA . THR A 1 130 ? -11.624 -6.081 0.464 1.00 97.56 130 THR A CA 1
ATOM 1002 C C . THR A 1 130 ? -11.705 -7.542 0.904 1.00 97.56 130 THR A C 1
ATOM 1004 O O . THR A 1 130 ? -10.878 -8.371 0.529 1.00 97.56 130 THR A O 1
ATOM 1007 N N . ALA A 1 131 ? -12.761 -7.878 1.649 1.00 96.12 131 ALA A N 1
ATOM 1008 C CA . ALA A 1 131 ? -13.163 -9.237 1.995 1.00 96.12 131 ALA A CA 1
ATOM 1009 C C . ALA A 1 131 ? -14.605 -9.491 1.524 1.00 96.12 131 ALA A C 1
ATOM 1011 O O . ALA A 1 131 ? -15.584 -9.162 2.195 1.00 96.12 131 ALA A O 1
ATOM 1012 N N . GLY A 1 132 ? -14.752 -10.100 0.346 1.00 95.12 132 GLY A N 1
ATOM 1013 C CA . GLY A 1 132 ? -16.067 -10.298 -0.265 1.00 95.12 132 GLY A CA 1
ATOM 1014 C C . GLY A 1 132 ? -16.668 -8.972 -0.739 1.00 95.12 132 GLY A C 1
ATOM 1015 O O . GLY A 1 132 ? -16.124 -8.360 -1.648 1.00 95.12 132 GLY A O 1
ATOM 1016 N N . HIS A 1 133 ? -17.798 -8.559 -0.155 1.00 97.25 133 HIS A N 1
ATOM 1017 C CA . HIS A 1 133 ? -18.432 -7.259 -0.439 1.00 97.25 133 HIS A CA 1
ATOM 1018 C C . HIS A 1 133 ? -18.178 -6.213 0.655 1.00 97.25 133 HIS A C 1
ATOM 1020 O O . HIS A 1 133 ? -18.618 -5.079 0.514 1.00 97.25 133 HIS A O 1
ATOM 102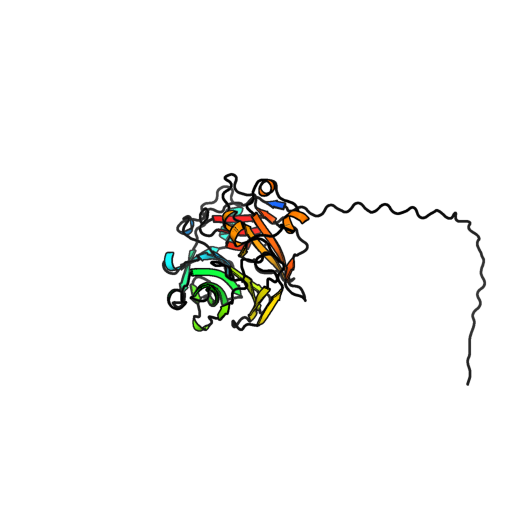6 N N . THR A 1 134 ? -17.427 -6.557 1.698 1.00 98.56 134 THR A N 1
ATOM 1027 C CA . THR A 1 134 ? -17.012 -5.598 2.722 1.00 98.56 134 THR A CA 1
ATOM 1028 C C . THR A 1 134 ? -15.607 -5.108 2.397 1.00 98.56 134 THR A C 1
ATOM 1030 O O . THR A 1 134 ? -14.718 -5.912 2.105 1.00 98.56 134 THR A O 1
ATOM 1033 N N . ALA A 1 135 ? -15.396 -3.801 2.446 1.00 98.69 135 ALA A N 1
ATOM 1034 C CA . ALA A 1 135 ? -14.083 -3.179 2.391 1.00 98.69 135 ALA A CA 1
ATOM 1035 C C . ALA A 1 135 ? -13.701 -2.629 3.765 1.00 98.69 135 ALA A C 1
ATOM 1037 O O . ALA A 1 135 ? -14.563 -2.328 4.593 1.00 98.69 135 ALA A O 1
ATOM 1038 N N . TYR A 1 136 ? -12.405 -2.454 3.977 1.00 98.81 136 TYR A N 1
ATOM 1039 C CA . TYR A 1 136 ? -11.850 -1.818 5.161 1.00 98.81 136 TYR A CA 1
ATOM 1040 C C . TYR A 1 136 ? -10.812 -0.800 4.723 1.00 98.81 136 TYR A C 1
ATOM 1042 O O . TYR A 1 136 ? -10.005 -1.106 3.845 1.00 98.81 136 TYR A O 1
ATOM 1050 N N . LEU A 1 137 ? -10.858 0.393 5.310 1.00 98.81 137 LEU A N 1
ATOM 1051 C CA . LEU A 1 137 ? -9.979 1.501 4.956 1.00 98.81 137 LEU A CA 1
ATOM 1052 C C . LEU A 1 137 ? -9.291 2.047 6.198 1.00 98.81 137 LEU A C 1
ATOM 1054 O O . LEU A 1 137 ? -9.936 2.160 7.247 1.00 98.81 137 LEU A O 1
ATOM 1058 N N . THR A 1 138 ? -8.025 2.431 6.057 1.00 98.69 138 THR A N 1
ATOM 1059 C CA . THR A 1 138 ? -7.359 3.271 7.055 1.00 98.69 138 THR A CA 1
ATOM 1060 C C . THR A 1 138 ? -7.475 4.747 6.685 1.00 98.69 138 THR A C 1
ATOM 1062 O O . THR A 1 138 ? -7.641 5.110 5.519 1.00 98.69 138 THR A O 1
ATOM 1065 N N . ILE A 1 139 ? -7.475 5.600 7.705 1.00 98.38 139 ILE A N 1
ATOM 1066 C CA . ILE A 1 139 ? -7.582 7.055 7.590 1.00 98.38 139 ILE A CA 1
ATOM 1067 C C . ILE A 1 139 ? -6.505 7.672 8.471 1.00 98.38 139 ILE A C 1
ATOM 1069 O O . ILE A 1 139 ? -6.439 7.333 9.656 1.00 98.38 139 ILE A O 1
ATOM 1073 N N . GLU A 1 140 ? -5.740 8.615 7.930 1.00 97.25 140 GLU A N 1
ATOM 1074 C CA . GLU A 1 140 ? -4.836 9.448 8.712 1.00 97.25 140 GLU A CA 1
ATOM 1075 C C . GLU A 1 140 ? -5.565 10.675 9.260 1.00 97.25 140 GLU A C 1
ATOM 1077 O O . GLU A 1 140 ? -6.476 11.255 8.650 1.00 97.25 140 GLU A O 1
ATOM 1082 N N . SER A 1 141 ? -5.173 11.070 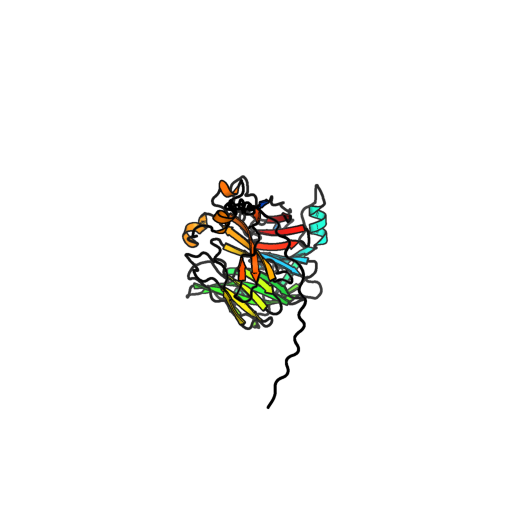10.464 1.00 96.19 141 SER A N 1
ATOM 1083 C CA . SER A 1 141 ? -5.612 12.307 11.078 1.00 96.19 141 SER A CA 1
ATOM 1084 C C . SER A 1 141 ? -4.633 12.788 12.140 1.00 96.19 141 SER A C 1
ATOM 1086 O O . SER A 1 141 ? -3.771 12.045 12.605 1.00 96.19 141 SER A O 1
ATOM 1088 N N . HIS A 1 142 ? -4.862 13.998 12.637 1.00 94.44 142 HIS A N 1
ATOM 1089 C CA . HIS A 1 142 ? -4.170 14.516 13.807 1.00 94.44 142 HIS A CA 1
ATOM 1090 C C . HIS A 1 142 ? -5.110 15.214 14.792 1.00 94.44 142 HIS A C 1
ATOM 1092 O O . HIS A 1 142 ? -6.151 15.790 14.452 1.00 94.44 142 HIS A O 1
ATOM 1098 N N . ASP A 1 143 ? -4.693 15.255 16.052 1.00 89.06 143 ASP A N 1
ATOM 1099 C CA . ASP A 1 143 ? -5.317 16.088 17.068 1.00 89.06 143 ASP A CA 1
ATOM 1100 C C . ASP A 1 143 ? -4.283 16.832 17.933 1.00 89.06 143 ASP A C 1
ATOM 1102 O O . ASP A 1 143 ? -3.137 17.042 17.546 1.00 89.06 143 ASP A O 1
ATOM 1106 N N . ALA A 1 144 ? -4.702 17.337 19.098 1.00 85.50 144 ALA A N 1
ATOM 1107 C CA . ALA A 1 144 ? -3.794 18.062 19.987 1.00 85.50 144 ALA A CA 1
ATOM 1108 C C . ALA A 1 144 ? -2.742 17.162 20.668 1.00 85.50 144 ALA A C 1
ATOM 1110 O O . ALA A 1 144 ? -1.794 17.695 21.247 1.00 85.50 144 ALA A O 1
ATOM 1111 N N . ALA A 1 145 ? -2.937 15.842 20.668 1.00 84.38 145 ALA A N 1
ATOM 1112 C CA . ALA A 1 145 ? -2.031 14.847 21.227 1.00 84.38 145 ALA A CA 1
ATOM 1113 C C . ALA A 1 145 ? -1.039 14.288 20.191 1.00 84.38 145 ALA A C 1
ATOM 1115 O O . ALA A 1 145 ? -0.012 13.754 20.607 1.00 84.38 145 ALA A O 1
ATOM 1116 N N . GLY A 1 146 ? -1.308 14.448 18.892 1.00 88.25 146 GLY A N 1
ATOM 1117 C CA . GLY A 1 146 ? -0.422 14.045 17.796 1.00 88.25 146 GLY A CA 1
ATOM 1118 C C . GLY A 1 146 ? -1.183 13.365 16.659 1.00 88.25 146 GLY A C 1
ATOM 1119 O O . GLY A 1 146 ? -2.390 13.567 16.513 1.00 88.25 146 GLY A O 1
ATOM 1120 N N . MET A 1 147 ? -0.466 12.561 15.873 1.00 93.06 147 MET A N 1
ATOM 1121 C CA . MET A 1 147 ? -1.038 11.731 14.808 1.00 93.06 147 MET A CA 1
ATOM 1122 C C . MET A 1 147 ? -1.951 10.638 15.365 1.00 93.06 147 MET A C 1
ATOM 1124 O O . MET A 1 147 ? -1.712 10.098 16.447 1.00 93.06 147 MET A O 1
ATOM 1128 N N . LEU A 1 148 ? -2.985 10.291 14.606 1.00 93.62 148 LEU A N 1
ATOM 1129 C CA . LEU A 1 148 ? -3.959 9.248 14.902 1.00 93.62 148 LEU A CA 1
ATOM 1130 C C . LEU A 1 148 ? -4.361 8.546 13.605 1.00 93.62 148 LEU A C 1
ATOM 1132 O O . LEU A 1 148 ? -4.641 9.199 12.602 1.00 93.62 148 LEU A O 1
ATOM 1136 N N . GLY A 1 149 ? -4.469 7.222 13.654 1.00 96.44 149 GLY A N 1
ATOM 1137 C CA . GLY A 1 149 ? -5.107 6.452 12.594 1.00 96.44 149 GLY A CA 1
ATOM 1138 C C . GLY A 1 149 ? -6.564 6.152 12.937 1.00 96.44 149 GLY A C 1
ATOM 1139 O O . GLY A 1 149 ? -6.942 6.076 14.109 1.00 96.44 149 GLY A O 1
ATOM 1140 N N . TYR A 1 150 ? -7.384 5.897 11.926 1.00 97.94 150 TYR A N 1
ATOM 1141 C CA . TYR A 1 150 ? -8.672 5.229 12.095 1.00 97.94 150 TYR A CA 1
ATOM 1142 C C . TYR A 1 150 ? -8.811 4.064 11.127 1.00 97.94 150 TYR A C 1
ATOM 1144 O O . TYR A 1 150 ? -8.243 4.078 10.043 1.00 97.94 150 TYR A O 1
ATOM 1152 N N . LEU A 1 151 ? -9.622 3.085 11.513 1.00 98.69 151 LEU A N 1
ATOM 1153 C CA . LEU A 1 151 ? -10.106 2.004 10.668 1.00 98.69 151 LEU A CA 1
ATOM 1154 C C . LEU A 1 151 ? -11.621 2.136 10.521 1.00 98.69 151 LEU A C 1
ATOM 1156 O O . LEU A 1 151 ? -12.333 2.374 11.501 1.00 98.69 151 LEU A O 1
ATOM 1160 N N . VAL A 1 152 ? -12.121 1.962 9.303 1.00 98.75 152 VAL A N 1
ATOM 1161 C CA . VAL A 1 152 ? -13.552 2.022 8.990 1.00 98.75 152 VAL A CA 1
ATOM 1162 C C . VAL A 1 152 ? -13.933 0.916 8.018 1.00 98.75 152 VAL A C 1
ATOM 1164 O O . VAL A 1 152 ? -13.141 0.532 7.158 1.00 98.75 152 VAL A O 1
ATOM 1167 N N . SER A 1 153 ? -15.145 0.384 8.163 1.00 98.75 153 SER A N 1
ATOM 1168 C CA . SER A 1 153 ? -15.711 -0.585 7.227 1.00 98.75 153 SER A CA 1
ATOM 1169 C C . SER A 1 153 ? -16.594 0.105 6.200 1.00 98.75 153 SER A C 1
ATOM 1171 O O . SER A 1 153 ? -17.178 1.160 6.457 1.00 98.75 153 SER A O 1
ATOM 1173 N N . ALA A 1 154 ? -16.702 -0.507 5.033 1.00 98.69 154 ALA A N 1
ATOM 1174 C CA . ALA A 1 154 ? -17.561 -0.058 3.959 1.00 98.69 154 ALA A CA 1
ATOM 1175 C C . ALA A 1 154 ? -18.178 -1.248 3.227 1.00 98.69 154 ALA A C 1
ATOM 1177 O O . ALA A 1 154 ? -17.638 -2.350 3.253 1.00 98.69 154 ALA A O 1
ATOM 1178 N N . GLU A 1 155 ? -19.284 -1.017 2.532 1.00 98.69 155 GLU A N 1
ATOM 1179 C CA . GLU A 1 155 ? -19.966 -2.046 1.749 1.00 98.69 155 GLU A CA 1
ATOM 1180 C C . GLU A 1 155 ? -19.973 -1.683 0.266 1.00 98.69 155 GLU A C 1
ATOM 1182 O O . GLU A 1 155 ? -20.440 -0.609 -0.137 1.00 98.69 155 GLU A O 1
ATOM 1187 N N . TRP A 1 156 ? -19.476 -2.614 -0.542 1.00 98.69 156 TRP A N 1
ATOM 1188 C CA . TRP A 1 156 ? -19.570 -2.596 -1.991 1.00 98.69 156 TRP A CA 1
ATOM 1189 C C . TRP A 1 156 ? -20.990 -2.934 -2.443 1.00 98.69 156 TRP A C 1
ATOM 1191 O O . TRP A 1 156 ? -21.649 -3.829 -1.906 1.00 98.69 156 TRP A O 1
ATOM 1201 N N . ASN A 1 157 ? -21.457 -2.276 -3.502 1.00 98.31 157 ASN A N 1
ATOM 1202 C CA . ASN A 1 157 ? -22.613 -2.776 -4.236 1.00 98.31 157 ASN A CA 1
ATOM 1203 C C . ASN A 1 157 ? -22.245 -4.025 -5.068 1.00 98.31 157 ASN A C 1
ATOM 1205 O O . ASN A 1 157 ? -21.082 -4.388 -5.223 1.00 98.31 157 ASN A O 1
ATOM 1209 N N . ALA A 1 158 ? -23.262 -4.698 -5.610 1.00 97.31 158 ALA A N 1
ATOM 1210 C CA . ALA A 1 158 ? -23.107 -6.016 -6.231 1.00 97.31 158 ALA A CA 1
ATOM 1211 C C . ALA A 1 158 ? -22.170 -6.062 -7.454 1.00 97.31 158 ALA A C 1
ATOM 1213 O O . ALA A 1 158 ? -21.711 -7.140 -7.824 1.00 97.31 158 ALA A O 1
ATOM 1214 N N . ASP A 1 159 ? -21.938 -4.929 -8.117 1.00 97.31 159 ASP A N 1
ATOM 1215 C CA . ASP A 1 159 ? -21.075 -4.825 -9.295 1.00 97.31 159 ASP A CA 1
ATOM 1216 C C . ASP A 1 159 ? -19.819 -3.981 -9.043 1.00 97.31 159 ASP A C 1
ATOM 1218 O O . ASP A 1 159 ? -19.126 -3.645 -10.004 1.00 97.31 159 ASP A O 1
ATOM 1222 N N . PHE A 1 160 ? -19.523 -3.649 -7.780 1.00 98.44 160 PHE A N 1
ATOM 1223 C CA . PHE A 1 160 ? -18.378 -2.841 -7.347 1.00 98.44 160 PHE A CA 1
ATOM 1224 C C . PHE A 1 160 ? -18.306 -1.441 -7.985 1.00 98.44 160 PHE A C 1
ATOM 1226 O O . PHE A 1 160 ? -17.218 -0.895 -8.171 1.00 98.44 160 PHE A O 1
ATOM 1233 N N . SER A 1 161 ? -19.441 -0.875 -8.409 1.00 98.50 161 SER A N 1
ATOM 1234 C CA . SER A 1 161 ? -19.531 0.487 -8.966 1.00 98.50 161 SER A CA 1
ATOM 1235 C C . SER A 1 161 ? -19.825 1.556 -7.910 1.00 98.50 161 SER A C 1
ATOM 1237 O O . SER A 1 161 ? -19.765 2.750 -8.204 1.00 98.50 161 SER A O 1
ATOM 1239 N N . ALA A 1 162 ? -20.123 1.144 -6.677 1.00 98.75 162 ALA A N 1
ATOM 1240 C CA . ALA A 1 162 ? -20.300 2.030 -5.536 1.00 98.75 162 ALA A CA 1
ATOM 1241 C C . ALA A 1 162 ? -19.817 1.370 -4.241 1.00 98.75 162 ALA A C 1
ATOM 1243 O O . ALA A 1 162 ? -19.980 0.161 -4.058 1.00 98.75 162 ALA A O 1
ATOM 1244 N N . ILE A 1 163 ? -19.289 2.186 -3.334 1.00 98.75 163 ILE A N 1
ATOM 1245 C CA . ILE A 1 163 ? -18.863 1.817 -1.985 1.00 98.75 163 ILE A CA 1
ATOM 1246 C C . ILE A 1 163 ? -19.421 2.833 -0.988 1.00 98.75 163 ILE A C 1
ATOM 1248 O O . ILE A 1 163 ? -19.383 4.039 -1.235 1.00 98.75 163 ILE A O 1
ATOM 1252 N N . ASN A 1 164 ? -19.964 2.344 0.128 1.00 98.75 164 ASN A N 1
ATOM 1253 C CA . ASN A 1 164 ? -20.547 3.191 1.169 1.00 98.75 164 ASN A CA 1
ATOM 1254 C C . ASN A 1 164 ? -19.876 2.893 2.507 1.00 98.75 164 ASN A C 1
ATOM 1256 O O . ASN A 1 164 ? -19.975 1.766 2.996 1.00 98.75 164 ASN A O 1
ATOM 1260 N N . LEU A 1 165 ? -19.203 3.886 3.084 1.00 98.69 165 LEU A N 1
ATOM 1261 C CA . LEU A 1 165 ? -18.567 3.767 4.392 1.00 98.69 165 LEU A CA 1
ATOM 1262 C C . LEU A 1 165 ? -19.624 3.767 5.501 1.00 98.69 165 LEU A C 1
ATOM 1264 O O . LEU A 1 165 ? -20.628 4.476 5.433 1.00 98.69 165 LEU A O 1
ATOM 1268 N N . ASP A 1 166 ? -19.380 2.998 6.558 1.00 98.31 166 ASP A N 1
ATOM 1269 C CA . ASP A 1 166 ? -20.171 3.047 7.784 1.00 98.31 166 ASP A CA 1
ATOM 1270 C C . ASP A 1 166 ? -19.438 3.879 8.838 1.00 98.31 166 ASP A C 1
ATOM 1272 O O . ASP A 1 166 ? -18.577 3.377 9.564 1.00 98.31 166 ASP A O 1
ATOM 1276 N N . ALA A 1 167 ? -19.813 5.153 8.971 1.00 97.44 167 ALA A N 1
ATOM 1277 C CA . ALA A 1 167 ? -19.252 6.033 9.996 1.00 97.44 167 ALA A CA 1
ATOM 1278 C C . ALA A 1 167 ? -19.460 5.511 11.433 1.00 97.44 167 ALA A C 1
ATOM 1280 O O . ALA A 1 167 ? -18.699 5.874 12.329 1.00 97.44 167 ALA A O 1
ATOM 1281 N N . GLY A 1 168 ? -20.462 4.655 11.673 1.00 97.38 168 GLY A N 1
ATOM 1282 C CA . GLY A 1 168 ? -20.693 4.016 12.971 1.00 97.38 168 GLY A CA 1
ATOM 1283 C C . GLY A 1 168 ? -19.692 2.907 13.306 1.00 97.38 168 GLY A C 1
ATOM 1284 O O . GLY A 1 168 ? -19.598 2.515 14.469 1.00 97.38 168 GLY A O 1
ATOM 1285 N N . SER A 1 169 ? -18.942 2.424 12.312 1.00 97.75 169 SER A N 1
ATOM 1286 C CA . SER A 1 169 ? -17.925 1.377 12.459 1.00 97.75 169 SER A CA 1
ATOM 1287 C C . SER A 1 169 ? -16.529 1.912 12.801 1.00 97.75 169 SER A C 1
ATOM 1289 O O . SER A 1 169 ? -15.632 1.125 13.093 1.00 97.75 169 SER A O 1
ATOM 1291 N N . LEU A 1 170 ? -16.349 3.237 12.775 1.00 97.50 170 LEU A N 1
ATOM 1292 C CA . LEU A 1 170 ? -15.058 3.896 12.948 1.00 97.50 170 LEU A CA 1
ATOM 1293 C C . LEU A 1 170 ? -14.400 3.514 14.285 1.00 97.50 170 LEU A C 1
ATOM 1295 O O . LEU A 1 170 ? -14.975 3.725 15.357 1.00 97.50 170 LEU A O 1
ATOM 1299 N N . ILE A 1 171 ? -13.170 3.006 14.222 1.00 97.31 171 ILE A N 1
ATOM 1300 C CA . ILE A 1 171 ? -12.347 2.691 15.391 1.00 97.31 171 ILE A CA 1
ATOM 1301 C C . ILE A 1 171 ? -10.978 3.361 15.275 1.00 97.31 171 ILE A C 1
ATOM 1303 O O . ILE A 1 171 ? -10.362 3.362 14.217 1.00 97.31 171 ILE A O 1
ATOM 1307 N N . GLU A 1 172 ? -10.513 3.958 16.369 1.00 96.44 172 GLU A N 1
ATOM 1308 C CA . GLU A 1 172 ? -9.193 4.590 16.452 1.00 96.44 172 GLU A CA 1
ATOM 1309 C C . GLU A 1 172 ? -8.083 3.529 16.454 1.00 96.44 172 GLU A C 1
ATOM 1311 O O . GLU A 1 172 ? -8.151 2.538 17.192 1.00 96.44 172 GLU A O 1
ATOM 1316 N N . ILE A 1 173 ? -7.041 3.777 15.667 1.00 96.50 173 ILE A N 1
ATOM 1317 C CA . ILE A 1 173 ? -5.768 3.065 15.687 1.00 96.50 173 ILE A CA 1
ATOM 1318 C C . ILE A 1 173 ? -4.748 3.987 16.347 1.00 96.50 173 ILE A C 1
ATOM 1320 O O . ILE A 1 173 ? -4.501 5.108 15.899 1.00 96.50 173 ILE A O 1
ATOM 1324 N N . LYS A 1 174 ? -4.153 3.520 17.443 1.00 91.62 174 LYS A N 1
ATOM 1325 C CA . LYS A 1 174 ? -3.163 4.319 18.162 1.00 91.62 174 LYS A CA 1
ATOM 1326 C C . LYS A 1 174 ? -1.825 4.268 17.429 1.00 91.62 174 LYS A C 1
ATOM 1328 O O . LYS A 1 174 ? -1.393 3.167 17.089 1.00 91.62 174 LYS A O 1
ATOM 1333 N N . PRO A 1 175 ? -1.136 5.408 17.261 1.00 92.38 175 PRO A N 1
ATOM 1334 C CA . PRO A 1 175 ? 0.200 5.410 16.686 1.00 92.38 175 PRO A CA 1
ATOM 1335 C C . PRO A 1 175 ? 1.167 4.632 17.584 1.00 92.38 175 PRO A C 1
ATOM 1337 O O . PRO A 1 175 ? 1.009 4.572 18.810 1.00 92.38 175 PRO A O 1
ATOM 1340 N N . GLN A 1 176 ? 2.200 4.056 16.973 1.00 94.31 176 GLN A N 1
ATOM 1341 C CA . GLN A 1 176 ? 3.240 3.320 17.702 1.00 94.31 176 GLN A CA 1
ATOM 1342 C C . GLN A 1 176 ? 4.409 4.208 18.129 1.00 94.31 176 GLN A C 1
ATOM 1344 O O . GLN A 1 176 ? 5.164 3.848 19.033 1.00 94.31 176 GLN A O 1
ATOM 1349 N N . THR A 1 177 ? 4.547 5.377 17.504 1.00 92.69 177 THR A N 1
ATOM 1350 C CA . THR A 1 177 ? 5.622 6.334 17.767 1.00 92.69 177 THR A CA 1
ATOM 1351 C C . THR A 1 177 ? 5.056 7.735 18.000 1.00 92.69 177 THR A C 1
ATOM 1353 O O . THR A 1 177 ? 3.851 7.956 17.904 1.00 92.69 177 THR A O 1
ATOM 1356 N N . SER A 1 178 ? 5.928 8.686 18.335 1.00 89.25 178 SER A N 1
ATOM 1357 C CA . SER A 1 178 ? 5.588 10.112 18.400 1.00 89.25 178 SER A CA 1
ATOM 1358 C C . SER A 1 178 ? 6.007 10.874 17.139 1.00 89.25 178 SER A C 1
ATOM 1360 O O . SER A 1 178 ? 6.226 12.081 17.222 1.00 89.25 178 SER A O 1
ATOM 1362 N N . LEU A 1 179 ? 6.256 10.178 16.027 1.00 88.38 179 LEU A N 1
ATOM 1363 C CA . LEU A 1 179 ? 6.576 10.830 14.765 1.00 88.38 179 LEU A CA 1
ATOM 1364 C C . LEU A 1 179 ? 5.322 11.520 14.214 1.00 88.38 179 LEU A C 1
ATOM 1366 O O . LEU A 1 179 ? 4.229 10.958 14.243 1.00 88.38 179 LEU A O 1
ATOM 1370 N N . ASP A 1 180 ? 5.505 12.742 13.721 1.00 87.25 180 ASP A N 1
ATOM 1371 C CA . ASP A 1 180 ? 4.462 13.484 13.015 1.00 87.25 180 ASP A CA 1
ATOM 1372 C C . ASP A 1 180 ? 4.392 13.012 11.553 1.00 87.25 180 ASP A C 1
ATOM 1374 O O . ASP A 1 180 ? 5.445 12.826 10.930 1.00 87.25 180 ASP A O 1
ATOM 1378 N N . ASN A 1 181 ? 3.176 12.919 11.005 1.00 86.69 181 ASN A N 1
ATOM 1379 C CA . ASN A 1 181 ? 2.851 12.429 9.657 1.00 86.69 181 ASN A CA 1
ATOM 1380 C C . ASN A 1 181 ? 3.234 10.958 9.426 1.00 86.69 181 ASN A C 1
ATOM 1382 O O . ASN A 1 181 ? 3.894 10.660 8.438 1.00 86.69 181 ASN A O 1
ATOM 1386 N N . TYR A 1 182 ? 2.925 10.094 10.396 1.00 91.56 182 TYR A N 1
ATOM 1387 C CA . TYR A 1 182 ? 3.039 8.646 10.241 1.00 91.56 182 TYR A CA 1
ATOM 1388 C C . TYR A 1 182 ? 1.875 7.977 10.961 1.00 91.56 182 TYR A C 1
ATOM 1390 O O . TYR A 1 182 ? 1.702 8.160 12.180 1.00 91.56 182 TYR A O 1
ATOM 1398 N N . SER A 1 183 ? 1.128 7.151 10.240 1.00 94.88 183 SER A N 1
ATOM 1399 C CA . SER A 1 183 ? -0.003 6.388 10.768 1.00 94.88 183 SER A CA 1
ATOM 1400 C C . SER A 1 183 ? 0.009 4.937 10.265 1.00 94.88 183 SER A C 1
ATOM 1402 O O . SER A 1 183 ? 1.057 4.411 9.884 1.00 94.88 183 SER A O 1
ATOM 1404 N N . ASP A 1 184 ? -1.115 4.228 10.389 1.00 97.12 184 ASP A N 1
ATOM 1405 C CA . ASP A 1 184 ? -1.251 2.884 9.828 1.00 97.12 184 ASP A CA 1
ATOM 1406 C C . ASP A 1 184 ? -1.663 2.998 8.346 1.00 97.12 184 ASP A C 1
ATOM 1408 O O . ASP A 1 184 ? -2.851 3.086 8.025 1.00 97.12 184 ASP A O 1
ATOM 1412 N N . GLU A 1 185 ? -0.671 2.994 7.454 1.00 95.94 185 GLU A N 1
ATOM 1413 C CA . GLU A 1 185 ? -0.828 3.193 6.001 1.00 95.94 185 GLU A CA 1
ATOM 1414 C C . GLU A 1 185 ? -0.937 1.884 5.212 1.00 95.94 185 GLU A C 1
ATOM 1416 O O . GLU A 1 185 ? -1.015 1.880 3.996 1.00 95.94 185 GLU A O 1
ATOM 1421 N N . SER A 1 186 ? -0.942 0.721 5.862 1.00 98.19 186 SER A N 1
ATOM 1422 C CA . SER A 1 186 ? -1.116 -0.547 5.143 1.00 98.19 186 SER A CA 1
ATOM 1423 C C . SER A 1 186 ? -2.135 -1.439 5.819 1.00 98.19 186 SER A C 1
ATOM 1425 O O . SER A 1 186 ? -2.168 -1.543 7.049 1.00 98.19 186 SER A O 1
ATOM 1427 N N . ILE A 1 187 ? -2.927 -2.150 5.015 1.00 98.75 187 ILE A N 1
ATOM 1428 C CA . ILE A 1 187 ? -4.002 -3.013 5.504 1.00 98.75 187 ILE A CA 1
ATOM 1429 C C . ILE A 1 187 ? -4.142 -4.294 4.680 1.00 98.75 187 ILE A C 1
ATOM 1431 O O . ILE A 1 187 ? -4.093 -4.301 3.453 1.00 98.75 187 ILE A O 1
ATOM 1435 N N . LEU A 1 188 ? -4.396 -5.413 5.355 1.00 98.50 188 LEU A N 1
ATOM 1436 C CA . LEU A 1 188 ? -4.762 -6.666 4.701 1.00 98.50 188 LEU A CA 1
ATOM 1437 C C . LEU A 1 188 ? -5.792 -7.460 5.498 1.00 98.50 188 LEU A C 1
ATOM 1439 O O . LEU A 1 188 ? -6.036 -7.195 6.678 1.00 98.50 188 LEU A O 1
ATOM 1443 N N . VAL A 1 189 ? -6.368 -8.479 4.859 1.00 98.19 189 VAL A N 1
ATOM 1444 C CA . VAL A 1 189 ? -7.215 -9.471 5.523 1.00 98.19 189 VAL A CA 1
ATOM 1445 C C . VAL A 1 189 ? -6.543 -10.835 5.464 1.00 98.19 189 VAL A C 1
ATOM 1447 O O . VAL A 1 189 ? -6.192 -11.331 4.397 1.00 98.19 189 VAL A O 1
ATOM 1450 N N . PHE A 1 190 ? -6.411 -11.484 6.621 1.00 96.81 190 PHE A N 1
ATOM 1451 C CA . PHE A 1 190 ? -5.935 -12.860 6.711 1.00 96.81 190 PHE A CA 1
ATOM 1452 C C . PHE A 1 190 ? -6.878 -13.706 7.568 1.00 96.81 190 PHE A C 1
ATOM 1454 O O . PHE A 1 190 ? -7.049 -13.493 8.772 1.00 96.81 190 PHE A O 1
ATOM 1461 N N . GLY A 1 191 ? -7.531 -14.682 6.936 1.00 93.56 191 GLY A N 1
ATOM 1462 C CA . GLY A 1 191 ? -8.532 -15.522 7.588 1.00 93.56 191 GLY A CA 1
ATOM 1463 C C . GLY A 1 191 ? -9.776 -14.732 8.010 1.00 93.56 191 GLY A C 1
ATOM 1464 O O . GLY A 1 191 ? -10.619 -14.404 7.183 1.00 93.56 191 GLY A O 1
ATOM 1465 N N . GLN A 1 192 ? -9.938 -14.487 9.311 1.00 94.50 192 GLN A N 1
ATOM 1466 C CA . GLN A 1 192 ? -11.059 -13.717 9.889 1.00 94.50 192 GLN A CA 1
ATOM 1467 C C . GLN A 1 192 ? -10.568 -12.460 10.617 1.00 94.50 192 GLN A C 1
ATOM 1469 O O . GLN A 1 192 ? -11.227 -11.960 11.532 1.00 94.50 192 GLN A O 1
ATOM 1474 N N . ARG A 1 193 ? -9.377 -11.989 10.242 1.00 97.19 193 ARG A N 1
ATOM 1475 C CA . ARG A 1 193 ? -8.716 -10.848 10.857 1.00 97.19 193 ARG A CA 1
ATOM 1476 C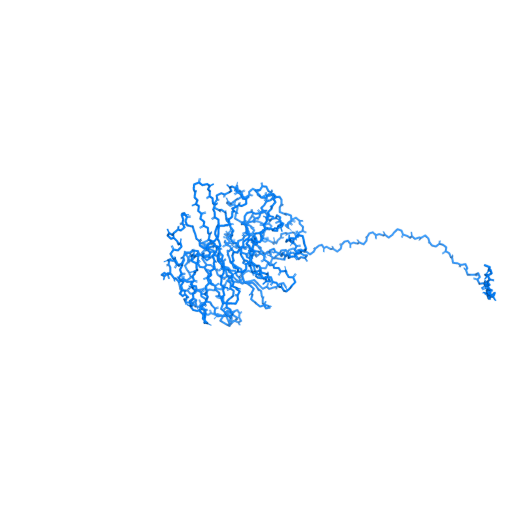 C . ARG A 1 193 ? -8.348 -9.815 9.815 1.00 97.19 193 ARG A C 1
ATOM 1478 O O . ARG A 1 193 ? -7.878 -10.164 8.736 1.00 97.19 193 ARG A O 1
ATOM 1485 N N . ILE A 1 194 ? -8.526 -8.566 10.198 1.00 98.62 194 ILE A N 1
ATOM 1486 C CA . ILE A 1 194 ? -7.942 -7.402 9.552 1.00 98.62 194 ILE A CA 1
ATOM 1487 C C . ILE A 1 194 ? -6.636 -7.118 10.279 1.00 98.62 194 ILE A C 1
ATOM 1489 O O . ILE A 1 194 ? -6.572 -7.211 11.511 1.00 98.62 194 ILE A O 1
ATOM 1493 N N . VAL A 1 195 ? -5.607 -6.808 9.507 1.00 98.75 195 VAL A N 1
ATOM 1494 C CA . VAL A 1 195 ? -4.272 -6.507 10.005 1.00 98.75 195 VAL A CA 1
ATOM 1495 C C . VAL A 1 195 ? -3.852 -5.173 9.419 1.00 98.75 195 VAL A C 1
ATOM 1497 O O . VAL A 1 195 ? -3.854 -5.039 8.197 1.00 98.75 195 VAL A O 1
ATOM 1500 N N . THR A 1 196 ? -3.517 -4.209 10.274 1.00 98.69 196 THR A N 1
ATOM 1501 C CA . THR A 1 196 ? -2.963 -2.918 9.848 1.00 98.69 196 THR A CA 1
ATOM 1502 C C . THR A 1 196 ? -1.515 -2.784 10.300 1.00 98.69 196 THR A C 1
ATOM 1504 O O . THR A 1 196 ? -1.106 -3.378 11.309 1.00 98.69 196 THR A O 1
ATOM 1507 N N . PHE A 1 197 ? -0.731 -2.038 9.529 1.00 98.56 197 PHE A N 1
ATOM 1508 C CA . PHE A 1 197 ? 0.686 -1.821 9.775 1.00 98.56 197 PHE A CA 1
ATOM 1509 C C . PHE A 1 197 ? 0.953 -0.334 9.891 1.00 98.56 197 PHE A C 1
ATOM 1511 O O . PHE A 1 197 ? 0.584 0.426 9.002 1.00 98.56 197 PHE A O 1
ATOM 1518 N N . TYR A 1 198 ? 1.629 0.043 10.972 1.00 98.06 198 TYR A N 1
ATOM 1519 C CA . TYR A 1 198 ? 2.199 1.373 11.104 1.00 98.06 198 TYR A CA 1
ATOM 1520 C C . TYR A 1 198 ? 3.302 1.552 10.070 1.00 98.06 198 TYR A C 1
ATOM 1522 O O . TYR A 1 198 ? 4.012 0.601 9.757 1.00 98.06 198 TYR A O 1
ATOM 1530 N N . GLU A 1 199 ? 3.465 2.753 9.555 1.00 97.56 199 GLU A N 1
ATOM 1531 C CA . GLU A 1 199 ? 4.349 3.024 8.428 1.00 97.56 199 GLU A CA 1
ATOM 1532 C C . GLU A 1 199 ? 5.843 3.029 8.816 1.00 97.56 199 GLU A C 1
ATOM 1534 O O . GLU A 1 199 ? 6.686 2.446 8.127 1.00 97.56 199 GLU A O 1
ATOM 1539 N N . ALA A 1 200 ? 6.191 3.629 9.963 1.00 97.56 200 ALA A N 1
ATOM 1540 C CA . ALA A 1 200 ? 7.571 3.745 10.444 1.00 97.56 200 ALA A CA 1
ATOM 1541 C C . ALA A 1 200 ? 7.943 2.623 11.436 1.00 97.56 200 ALA A C 1
ATOM 1543 O O . ALA A 1 200 ? 7.654 2.691 12.636 1.00 97.56 200 ALA A O 1
ATOM 1544 N N . ASN A 1 201 ? 8.637 1.592 10.940 1.00 97.81 201 ASN A N 1
ATOM 1545 C CA . ASN A 1 201 ? 8.999 0.387 11.708 1.00 97.81 201 ASN A CA 1
ATOM 1546 C C . ASN A 1 201 ? 10.508 0.225 11.968 1.00 97.81 201 ASN A C 1
ATOM 1548 O O . ASN A 1 201 ? 10.945 -0.854 12.378 1.00 97.81 201 ASN A O 1
ATOM 1552 N N . GLY A 1 202 ? 11.315 1.259 11.717 1.00 97.88 202 GLY A N 1
ATOM 1553 C CA . GLY A 1 202 ? 12.770 1.199 11.875 1.00 97.88 202 GLY A CA 1
ATOM 1554 C C . GLY A 1 202 ? 13.200 1.057 13.332 1.00 97.88 202 GLY A C 1
ATOM 1555 O O . GLY A 1 202 ? 12.547 1.580 14.237 1.00 97.88 202 GLY A O 1
ATOM 1556 N N . ALA A 1 203 ? 14.302 0.350 13.581 1.00 97.94 203 ALA A N 1
ATOM 1557 C CA . ALA A 1 203 ? 14.704 -0.046 14.933 1.00 97.94 203 ALA A CA 1
ATOM 1558 C C . ALA A 1 203 ? 14.973 1.134 15.886 1.00 97.94 203 ALA A C 1
ATOM 1560 O O . ALA A 1 203 ? 14.777 1.000 17.097 1.00 97.94 203 ALA A O 1
ATOM 1561 N N . ASN A 1 204 ? 15.401 2.285 15.361 1.00 98.12 204 ASN A N 1
ATOM 1562 C CA . ASN A 1 204 ? 15.709 3.465 16.172 1.00 98.12 204 ASN A CA 1
ATOM 1563 C C . ASN A 1 204 ? 14.460 4.263 16.582 1.00 98.12 204 ASN A C 1
ATOM 1565 O O . ASN A 1 204 ? 14.448 4.851 17.664 1.00 98.12 204 ASN A O 1
ATOM 1569 N N . VAL A 1 205 ? 13.406 4.258 15.758 1.00 97.25 205 VAL A N 1
ATOM 1570 C CA . VAL A 1 205 ? 12.170 5.031 15.999 1.00 97.25 205 VAL A CA 1
ATOM 1571 C C . VAL A 1 205 ? 11.026 4.179 16.545 1.00 97.25 205 VAL A C 1
ATOM 1573 O O . VAL A 1 205 ? 10.232 4.658 17.354 1.00 97.25 205 VAL A O 1
ATOM 1576 N N . ASN A 1 206 ? 10.975 2.902 16.167 1.00 97.81 206 ASN A N 1
ATOM 1577 C CA . ASN A 1 206 ? 9.996 1.923 16.620 1.00 97.81 206 ASN A CA 1
ATOM 1578 C C . ASN A 1 206 ? 10.704 0.595 16.960 1.00 97.81 206 ASN A C 1
ATOM 1580 O O . ASN A 1 206 ? 10.709 -0.338 16.160 1.00 97.81 206 ASN A O 1
ATOM 1584 N N . PRO A 1 207 ? 11.327 0.465 18.147 1.00 96.81 207 PRO A N 1
ATOM 1585 C CA . PRO A 1 207 ? 12.159 -0.695 18.492 1.00 96.81 207 PRO A CA 1
ATOM 1586 C C . PRO A 1 207 ? 11.375 -2.002 18.701 1.00 96.81 207 PRO A C 1
ATOM 1588 O O . PRO A 1 207 ? 11.983 -3.055 18.891 1.00 96.81 207 PRO A O 1
ATOM 1591 N N . GLN A 1 208 ? 10.041 -1.946 18.745 1.00 97.38 208 GLN A N 1
ATOM 1592 C CA . GLN A 1 208 ? 9.161 -3.104 18.937 1.00 97.38 208 GLN A CA 1
ATOM 1593 C C . GLN A 1 208 ? 7.904 -2.963 18.066 1.00 97.38 208 GLN A C 1
ATOM 1595 O O . GLN A 1 208 ? 6.798 -2.849 18.614 1.00 97.38 208 GLN A O 1
ATOM 1600 N N . PRO A 1 209 ? 8.065 -2.954 16.730 1.00 98.00 209 PRO A N 1
ATOM 1601 C CA . PRO A 1 209 ? 6.957 -2.701 15.837 1.00 98.00 209 PRO A CA 1
ATOM 1602 C C . PRO A 1 209 ? 5.963 -3.854 15.912 1.00 98.00 209 PRO A C 1
ATOM 1604 O O . PRO A 1 209 ? 6.312 -5.026 16.109 1.00 98.00 209 PRO A O 1
ATOM 1607 N N . GLN A 1 210 ? 4.693 -3.504 15.800 1.00 98.12 210 GLN A N 1
ATOM 1608 C CA . GLN A 1 210 ? 3.580 -4.429 15.912 1.00 98.12 210 GLN A CA 1
ATOM 1609 C C . GLN A 1 210 ? 2.613 -4.217 14.751 1.00 98.12 210 GLN A C 1
ATOM 1611 O O . GLN A 1 210 ? 2.467 -3.113 14.249 1.00 98.12 210 GLN A O 1
ATOM 1616 N N . ALA A 1 211 ? 1.920 -5.267 14.334 1.00 98.31 211 ALA A N 1
ATOM 1617 C CA . ALA A 1 211 ? 0.732 -5.123 13.507 1.00 98.31 211 ALA A CA 1
ATOM 1618 C C . ALA A 1 211 ? -0.504 -5.107 14.414 1.00 98.31 211 ALA A C 1
ATOM 1620 O O . ALA A 1 211 ? -0.592 -5.912 15.354 1.00 98.31 211 ALA A O 1
ATOM 1621 N N . HIS A 1 212 ? -1.451 -4.210 14.148 1.00 98.50 212 HIS A N 1
ATOM 1622 C CA . HIS A 1 212 ? -2.714 -4.158 14.880 1.00 98.50 212 HIS A CA 1
ATOM 1623 C C . HIS A 1 212 ? -3.699 -5.168 14.301 1.00 98.50 212 HIS A C 1
ATOM 1625 O O . HIS A 1 212 ? -3.793 -5.338 13.087 1.00 98.50 212 HIS A O 1
ATOM 1631 N N . LEU A 1 213 ? -4.432 -5.855 15.177 1.00 98.25 213 LEU A N 1
ATOM 1632 C CA . LEU A 1 213 ? -5.399 -6.873 14.794 1.00 98.25 213 LEU A CA 1
ATOM 1633 C C . LEU A 1 213 ? -6.816 -6.427 15.119 1.00 98.25 213 LEU A C 1
ATOM 1635 O O . LEU A 1 213 ? -7.105 -5.962 16.225 1.00 98.25 213 LEU A O 1
ATOM 1639 N N . PHE A 1 214 ? -7.721 -6.685 14.184 1.00 98.50 214 PHE A N 1
ATOM 1640 C CA . PHE A 1 214 ? -9.155 -6.515 14.367 1.00 98.50 214 PHE A CA 1
ATOM 1641 C C . PHE A 1 214 ? -9.885 -7.730 13.805 1.00 98.50 214 PHE A C 1
ATOM 1643 O O . PHE A 1 214 ? -9.415 -8.372 12.864 1.00 98.50 214 PHE A O 1
ATOM 1650 N N . ASN A 1 215 ? -11.046 -8.068 14.356 1.00 97.62 215 ASN A N 1
ATOM 1651 C CA . ASN A 1 215 ? -11.952 -8.987 13.673 1.00 97.62 215 ASN A CA 1
ATOM 1652 C C . ASN A 1 215 ? -12.704 -8.267 12.539 1.00 97.62 215 ASN A C 1
ATOM 1654 O O . ASN A 1 215 ? -12.673 -7.042 12.428 1.00 97.62 215 ASN A O 1
ATOM 1658 N N . LEU A 1 216 ? -13.437 -9.023 11.720 1.00 97.06 216 LEU A N 1
ATOM 1659 C CA . LEU A 1 216 ? -14.194 -8.479 10.582 1.00 97.06 216 LEU A CA 1
ATOM 1660 C C . LEU A 1 216 ? -15.338 -7.514 10.971 1.00 97.06 216 LEU A C 1
ATOM 1662 O O . LEU A 1 216 ? -15.958 -6.921 10.093 1.00 97.06 216 LEU A O 1
ATOM 1666 N N . GLN A 1 217 ? -15.633 -7.358 12.266 1.00 96.44 217 GLN A N 1
ATOM 1667 C CA . GLN A 1 217 ? -16.607 -6.405 12.814 1.00 96.44 217 GLN A CA 1
ATOM 1668 C C . GLN A 1 217 ? -15.926 -5.179 13.450 1.00 96.44 217 GLN A C 1
ATOM 1670 O O . GLN A 1 217 ? -16.552 -4.480 14.246 1.00 96.44 217 GLN A O 1
ATOM 1675 N N . LEU A 1 218 ? -14.646 -4.943 13.138 1.00 96.25 218 LEU A N 1
ATOM 1676 C CA . LEU A 1 218 ? -13.830 -3.840 13.658 1.00 96.25 218 LEU A CA 1
ATOM 1677 C C . LEU A 1 218 ? -13.692 -3.810 15.182 1.00 96.25 218 LEU A C 1
ATOM 1679 O O . LEU A 1 218 ? -13.508 -2.762 15.794 1.00 96.25 218 LEU A O 1
ATOM 1683 N N . GLN A 1 219 ? -13.730 -4.980 15.818 1.00 95.12 219 GLN A N 1
ATOM 1684 C CA . GLN A 1 219 ? -13.370 -5.109 17.226 1.00 95.12 219 GLN A CA 1
ATOM 1685 C C . GLN A 1 219 ? -11.884 -5.442 17.335 1.00 95.12 219 GLN A C 1
ATOM 1687 O O . GLN A 1 219 ? -11.415 -6.377 16.686 1.00 95.12 219 GLN A O 1
ATOM 1692 N N . THR A 1 220 ? -11.158 -4.709 18.178 1.00 95.38 220 THR A N 1
ATOM 1693 C CA . THR A 1 220 ? -9.733 -4.947 18.436 1.00 95.38 220 THR A CA 1
ATOM 1694 C C . THR A 1 220 ? -9.490 -6.371 18.948 1.00 95.38 220 THR A C 1
ATOM 1696 O O . THR A 1 220 ? -10.092 -6.792 19.936 1.00 95.38 220 THR A O 1
ATOM 1699 N N . ASP A 1 221 ? -8.567 -7.086 18.304 1.00 95.00 221 ASP A N 1
ATOM 1700 C CA . ASP A 1 221 ? -8.102 -8.443 18.645 1.00 95.00 221 ASP A CA 1
ATOM 1701 C C . ASP A 1 221 ? -6.624 -8.438 19.103 1.00 95.00 221 ASP A C 1
ATOM 1703 O O . ASP A 1 221 ? -5.923 -9.449 19.072 1.00 95.00 221 ASP A O 1
ATOM 1707 N N . GLY A 1 222 ? -6.139 -7.271 19.541 1.00 95.88 222 GLY A N 1
ATOM 1708 C CA . GLY A 1 222 ? -4.794 -7.063 20.071 1.00 95.88 222 GLY A CA 1
ATOM 1709 C C . GLY A 1 222 ? -3.775 -6.686 18.999 1.00 95.88 222 GLY A C 1
ATOM 1710 O O . GLY A 1 222 ? -4.095 -6.008 18.027 1.00 95.88 222 GLY A O 1
ATOM 1711 N N . THR A 1 223 ? -2.532 -7.100 19.213 1.00 97.81 223 THR A N 1
ATOM 1712 C CA . THR A 1 223 ? -1.395 -6.836 18.330 1.00 97.81 223 THR A CA 1
ATOM 1713 C C . THR A 1 223 ? -0.530 -8.084 18.202 1.00 97.81 223 THR A C 1
ATOM 1715 O O . THR A 1 223 ? -0.557 -8.967 19.067 1.00 97.81 223 THR A O 1
ATOM 1718 N N . ILE A 1 224 ? 0.260 -8.157 17.133 1.00 97.94 224 ILE A N 1
ATOM 1719 C CA . ILE A 1 224 ? 1.299 -9.179 16.957 1.00 97.94 224 ILE A CA 1
ATOM 1720 C C . ILE A 1 224 ? 2.631 -8.534 16.570 1.00 97.94 224 ILE A C 1
ATOM 1722 O O . ILE A 1 224 ? 2.618 -7.508 15.896 1.00 97.94 224 ILE A O 1
ATOM 1726 N N . PRO A 1 225 ? 3.780 -9.112 16.967 1.00 98.50 225 PRO A N 1
ATOM 1727 C CA . PRO A 1 225 ? 5.085 -8.589 16.573 1.00 98.50 225 PRO A CA 1
ATOM 1728 C C . PRO A 1 225 ? 5.271 -8.546 15.052 1.00 98.50 225 PRO A C 1
ATOM 1730 O O . PRO A 1 225 ? 4.846 -9.466 14.347 1.00 98.50 225 PRO A O 1
ATOM 1733 N N . LEU A 1 226 ? 5.954 -7.503 14.586 1.00 98.06 226 LEU A N 1
ATOM 1734 C CA . LEU A 1 226 ? 6.441 -7.309 13.221 1.00 98.06 226 LEU A CA 1
ATOM 1735 C C . LEU A 1 226 ? 7.982 -7.234 13.269 1.00 98.06 226 LEU A C 1
ATOM 1737 O O . LEU A 1 226 ? 8.526 -6.779 14.279 1.00 98.06 226 LEU A O 1
ATOM 1741 N N . PRO A 1 227 ? 8.732 -7.684 12.246 1.00 97.62 227 PRO A N 1
ATOM 1742 C CA . PRO A 1 227 ? 10.153 -7.368 12.175 1.00 97.62 227 PRO A CA 1
ATOM 1743 C C . PRO A 1 227 ? 10.354 -5.865 11.955 1.00 97.62 227 PRO A C 1
ATOM 1745 O O . PRO A 1 227 ? 9.528 -5.203 11.329 1.00 97.62 227 PRO A O 1
ATOM 1748 N N . ASN A 1 228 ? 11.485 -5.339 12.418 1.00 98.25 228 ASN A N 1
ATOM 1749 C CA . ASN A 1 228 ? 11.899 -3.995 12.039 1.00 98.25 228 ASN A CA 1
ATOM 1750 C C . ASN A 1 228 ? 12.184 -3.926 10.537 1.00 98.25 228 ASN A C 1
ATOM 1752 O O . ASN A 1 228 ? 12.882 -4.783 9.988 1.00 98.25 228 ASN A O 1
ATOM 1756 N N . LEU A 1 229 ? 11.644 -2.891 9.901 1.00 98.31 229 LEU A N 1
ATOM 1757 C CA . LEU A 1 229 ? 11.942 -2.493 8.533 1.00 98.31 229 LEU A CA 1
ATOM 1758 C C . LEU A 1 229 ? 12.326 -1.017 8.589 1.00 98.31 229 LEU A C 1
ATOM 1760 O O . LEU A 1 229 ? 11.530 -0.193 9.027 1.00 98.31 229 LEU A O 1
ATOM 1764 N N . GLU A 1 230 ? 13.554 -0.696 8.183 1.00 98.25 230 GLU A N 1
ATOM 1765 C CA . GLU A 1 230 ? 14.157 0.628 8.422 1.00 98.25 230 GLU A CA 1
ATOM 1766 C C . GLU A 1 230 ? 13.538 1.763 7.597 1.00 98.25 230 GLU A C 1
ATOM 1768 O O . GLU A 1 230 ? 13.760 2.936 7.882 1.00 98.25 230 GLU A O 1
ATOM 1773 N N . TYR A 1 231 ? 12.732 1.417 6.598 1.00 98.25 231 TYR A N 1
ATOM 1774 C CA . TYR A 1 231 ? 12.080 2.364 5.698 1.00 98.25 231 TYR A CA 1
ATOM 1775 C C . TYR A 1 231 ? 10.555 2.226 5.755 1.00 98.25 231 TYR A C 1
ATOM 1777 O O . TYR A 1 231 ? 10.049 1.269 6.348 1.00 98.25 231 TYR A O 1
ATOM 1785 N N . ARG A 1 232 ? 9.835 3.168 5.136 1.00 98.19 232 ARG A N 1
ATOM 1786 C CA . ARG A 1 232 ? 8.369 3.274 5.199 1.00 98.19 232 ARG A CA 1
ATOM 1787 C C . ARG A 1 232 ? 7.714 1.985 4.700 1.00 98.19 232 ARG A C 1
ATOM 1789 O O . ARG A 1 232 ? 8.165 1.416 3.702 1.00 98.19 232 ARG A O 1
ATOM 1796 N N . VAL A 1 233 ? 6.692 1.516 5.409 1.00 98.50 233 VAL A N 1
ATOM 1797 C CA . VAL A 1 233 ? 5.791 0.435 4.989 1.00 98.50 233 VAL A CA 1
ATOM 1798 C C . VAL A 1 233 ? 4.481 1.078 4.567 1.00 98.50 233 VAL A C 1
ATOM 1800 O O . VAL A 1 233 ? 3.715 1.502 5.422 1.00 98.50 233 VAL A O 1
ATOM 1803 N N . THR A 1 234 ? 4.278 1.173 3.258 1.00 97.25 234 THR A N 1
ATOM 1804 C CA . THR A 1 234 ? 3.256 2.041 2.659 1.00 97.25 234 THR A CA 1
ATOM 1805 C C . THR A 1 234 ? 2.087 1.291 2.026 1.00 97.25 234 THR A C 1
ATOM 1807 O O . THR A 1 234 ? 1.011 1.838 1.903 1.00 97.25 234 THR A O 1
ATOM 1810 N N . ASP A 1 235 ? 2.241 0.013 1.661 1.00 98.31 235 ASP A N 1
ATOM 1811 C CA . ASP A 1 235 ? 1.091 -0.870 1.409 1.00 98.31 235 ASP A CA 1
ATOM 1812 C C . ASP A 1 235 ? 1.483 -2.350 1.556 1.00 98.31 235 ASP A C 1
ATOM 1814 O O . ASP A 1 235 ? 2.668 -2.720 1.536 1.00 98.31 235 ASP A O 1
ATOM 1818 N N . ALA A 1 236 ? 0.484 -3.225 1.668 1.00 98.31 236 ALA A N 1
ATOM 1819 C CA . ALA A 1 236 ? 0.637 -4.664 1.800 1.00 98.31 236 ALA A CA 1
ATOM 1820 C C . ALA A 1 236 ? -0.273 -5.436 0.835 1.00 98.31 236 ALA A C 1
ATOM 1822 O O . ALA A 1 236 ? -1.493 -5.289 0.806 1.00 98.31 236 ALA A O 1
ATOM 1823 N N . GLY A 1 237 ? 0.315 -6.379 0.101 1.00 96.94 237 GLY A N 1
ATOM 1824 C CA . GLY A 1 237 ? -0.454 -7.323 -0.696 1.00 96.94 237 GLY A CA 1
ATOM 1825 C C . GLY A 1 237 ? -1.202 -8.333 0.185 1.00 96.94 237 GLY A C 1
ATOM 1826 O O . GLY A 1 237 ? -0.730 -8.725 1.252 1.00 96.94 237 GLY A O 1
ATOM 1827 N N . GLN A 1 238 ? -2.335 -8.848 -0.302 1.00 96.50 238 GLN A N 1
ATOM 1828 C CA . GLN A 1 238 ? -3.069 -9.917 0.387 1.00 96.50 238 GLN A CA 1
ATOM 1829 C C . GLN A 1 238 ? -2.238 -11.209 0.555 1.00 96.50 238 GLN A C 1
ATOM 1831 O O . GLN A 1 238 ? -1.572 -11.629 -0.394 1.00 96.50 238 GLN A O 1
ATOM 1836 N N . PRO A 1 239 ? -2.276 -11.875 1.724 1.00 97.25 239 PRO A N 1
ATOM 1837 C CA . PRO A 1 239 ? -1.510 -13.097 1.927 1.00 97.25 239 PRO A CA 1
ATOM 1838 C C . PRO A 1 239 ? -2.035 -14.296 1.141 1.00 97.25 239 PRO A C 1
ATOM 1840 O O . PRO A 1 239 ? -3.235 -14.430 0.902 1.00 97.25 239 PRO A O 1
ATOM 1843 N N . ASP A 1 240 ? -1.127 -15.210 0.805 1.00 95.31 240 ASP A N 1
ATOM 1844 C CA . ASP A 1 240 ? -1.479 -16.536 0.308 1.00 95.31 240 ASP A CA 1
ATOM 1845 C C . ASP A 1 240 ? -2.063 -17.432 1.421 1.00 95.31 240 ASP A C 1
ATOM 1847 O O . ASP A 1 240 ? -2.110 -17.075 2.601 1.00 95.31 240 ASP A O 1
ATOM 1851 N N . GLU A 1 241 ? -2.493 -18.644 1.059 1.00 94.06 241 GLU A N 1
ATOM 1852 C CA . GLU A 1 241 ? -3.057 -19.616 2.011 1.00 94.06 241 GLU A CA 1
ATOM 1853 C C . GLU A 1 241 ? -2.078 -20.028 3.130 1.00 94.06 241 GLU A C 1
ATOM 1855 O O . GLU A 1 241 ? -2.506 -20.490 4.188 1.00 94.06 241 GLU A O 1
ATOM 1860 N N . ASN A 1 242 ? -0.771 -19.852 2.916 1.00 94.75 242 ASN A N 1
ATOM 1861 C CA . ASN A 1 242 ? 0.289 -20.141 3.884 1.00 94.75 242 ASN A CA 1
ATOM 1862 C C . ASN A 1 242 ? 0.708 -18.896 4.688 1.00 94.75 242 ASN A C 1
ATOM 1864 O O . ASN A 1 242 ? 1.684 -18.954 5.445 1.00 94.75 242 ASN A O 1
ATOM 1868 N N . GLY A 1 243 ? -0.003 -17.779 4.517 1.00 97.12 243 GLY A N 1
ATOM 1869 C CA . GLY A 1 243 ? 0.259 -16.516 5.187 1.00 97.12 243 GLY A CA 1
ATOM 1870 C C . GLY A 1 243 ? 1.492 -15.775 4.679 1.00 97.12 243 GLY A C 1
ATOM 1871 O O . GLY A 1 243 ? 1.989 -14.925 5.412 1.00 97.12 243 GLY A O 1
ATOM 1872 N N . HIS A 1 244 ? 2.009 -16.081 3.485 1.00 98.06 244 HIS A N 1
ATOM 1873 C CA . HIS A 1 244 ? 3.060 -15.280 2.853 1.00 98.06 244 HIS A CA 1
ATOM 1874 C C . HIS A 1 244 ? 2.459 -14.075 2.154 1.00 98.06 244 HIS A C 1
ATOM 1876 O O . HIS A 1 244 ? 1.465 -14.198 1.443 1.00 98.06 244 HIS A O 1
ATOM 1882 N N . PHE A 1 245 ? 3.104 -12.928 2.301 1.00 98.38 245 PHE A N 1
ATOM 1883 C CA . PHE A 1 245 ? 2.710 -11.705 1.626 1.00 98.38 245 PHE A CA 1
ATOM 1884 C C . PHE A 1 245 ? 3.917 -10.804 1.384 1.00 98.38 245 PHE A C 1
ATOM 1886 O O . PHE A 1 245 ? 5.009 -11.050 1.895 1.00 98.38 245 PHE A O 1
ATOM 1893 N N . TRP A 1 246 ? 3.716 -9.758 0.596 1.00 98.56 246 TRP A N 1
ATOM 1894 C CA . TRP A 1 246 ? 4.713 -8.741 0.312 1.00 98.56 246 TRP A CA 1
ATOM 1895 C C . TRP A 1 246 ? 4.223 -7.397 0.824 1.00 98.56 246 TRP A C 1
ATOM 1897 O O . TRP A 1 246 ? 3.034 -7.092 0.721 1.00 98.56 246 TRP A O 1
ATOM 1907 N N . VAL A 1 247 ? 5.150 -6.602 1.341 1.00 98.81 247 VAL A N 1
ATOM 1908 C CA . VAL A 1 247 ? 4.922 -5.198 1.689 1.00 98.81 247 VAL A CA 1
ATOM 1909 C C . VAL A 1 247 ? 5.830 -4.311 0.861 1.00 98.81 247 VAL A C 1
ATOM 1911 O O . VAL A 1 247 ? 6.948 -4.720 0.521 1.00 98.81 247 VAL A O 1
ATOM 1914 N N . ILE A 1 248 ? 5.366 -3.105 0.551 1.00 98.75 248 ILE A N 1
ATOM 1915 C CA . ILE A 1 248 ? 6.242 -2.054 0.040 1.00 98.75 248 ILE A CA 1
ATOM 1916 C C . ILE A 1 248 ? 7.204 -1.654 1.159 1.00 98.75 248 ILE A C 1
ATOM 1918 O O . ILE A 1 248 ? 6.821 -1.551 2.323 1.00 98.75 248 ILE A O 1
ATOM 1922 N N . ASN A 1 249 ? 8.473 -1.459 0.809 1.00 98.50 249 ASN A N 1
ATOM 1923 C CA . ASN A 1 249 ? 9.446 -0.836 1.687 1.00 98.50 249 ASN A CA 1
ATOM 1924 C C . ASN A 1 249 ? 10.162 0.288 0.933 1.00 98.50 249 ASN A C 1
ATOM 1926 O O . ASN A 1 249 ? 10.942 0.021 0.014 1.00 98.50 249 ASN A O 1
ATOM 1930 N N . TYR A 1 250 ? 9.847 1.529 1.298 1.00 97.75 250 TYR A N 1
ATOM 1931 C CA . TYR A 1 250 ? 10.189 2.719 0.524 1.00 97.75 250 TYR A CA 1
ATOM 1932 C C . TYR A 1 250 ? 10.990 3.738 1.338 1.00 97.75 250 TYR A C 1
ATOM 1934 O O . TYR A 1 250 ? 10.628 4.074 2.467 1.00 97.75 250 TYR A O 1
ATOM 1942 N N . HIS A 1 251 ? 12.062 4.264 0.743 1.00 97.12 251 HIS A N 1
ATOM 1943 C CA . HIS A 1 251 ? 12.861 5.336 1.322 1.00 97.12 251 HIS A CA 1
ATOM 1944 C C . HIS A 1 251 ? 13.104 6.472 0.337 1.00 97.12 251 HIS A C 1
ATOM 1946 O O . HIS A 1 251 ? 13.769 6.299 -0.689 1.00 97.12 251 HIS A O 1
ATOM 1952 N N . TYR A 1 252 ? 12.652 7.660 0.728 1.00 95.19 252 TYR A N 1
ATOM 1953 C CA . TYR A 1 252 ? 13.121 8.922 0.187 1.00 95.19 252 TYR A CA 1
ATOM 1954 C C . TYR A 1 252 ? 14.202 9.516 1.111 1.00 95.19 252 TYR A C 1
ATOM 1956 O O . TYR A 1 252 ? 13.936 9.698 2.300 1.00 95.19 252 TYR A O 1
ATOM 1964 N N . PRO A 1 253 ? 15.392 9.901 0.604 1.00 93.69 253 PRO A N 1
ATOM 1965 C CA . PRO A 1 253 ? 16.472 10.448 1.437 1.00 93.69 253 PRO A CA 1
ATOM 1966 C C . PRO A 1 253 ? 16.106 11.711 2.235 1.00 93.69 253 PRO A C 1
ATOM 1968 O O . PRO A 1 253 ? 16.768 12.052 3.215 1.00 93.69 253 PRO A O 1
ATOM 1971 N N . GLY A 1 254 ? 15.045 12.426 1.841 1.00 93.69 254 GLY A N 1
ATOM 1972 C CA . GLY A 1 254 ? 14.518 13.546 2.624 1.00 93.69 254 GLY A CA 1
ATOM 1973 C C . GLY A 1 254 ? 13.956 13.135 3.990 1.00 93.69 254 GLY A C 1
ATOM 1974 O O . GLY A 1 254 ? 13.968 13.953 4.913 1.00 93.69 254 GLY A O 1
ATOM 1975 N N . ASP A 1 255 ? 13.542 11.876 4.148 1.00 94.12 255 ASP A N 1
ATOM 1976 C CA . ASP A 1 255 ? 12.947 11.352 5.381 1.00 94.12 255 ASP A CA 1
ATOM 1977 C C . ASP A 1 255 ? 13.981 10.801 6.366 1.00 94.12 255 ASP A C 1
ATOM 1979 O O . ASP A 1 255 ? 13.640 10.527 7.516 1.00 94.12 255 ASP A O 1
ATOM 1983 N N . THR A 1 256 ? 15.257 10.689 5.976 1.00 95.44 256 THR A N 1
ATOM 1984 C CA . THR A 1 256 ? 16.325 10.100 6.809 1.00 95.44 256 THR A CA 1
ATOM 1985 C C . THR A 1 256 ? 16.412 10.738 8.191 1.00 95.44 256 THR A C 1
ATOM 1987 O O . THR A 1 256 ? 16.610 10.047 9.184 1.00 95.44 256 THR A O 1
ATOM 1990 N N . GLY A 1 257 ? 16.221 12.057 8.284 1.00 95.69 257 GLY A N 1
ATOM 1991 C CA . GLY A 1 257 ? 16.255 12.757 9.568 1.00 95.69 257 GLY A CA 1
ATOM 1992 C C . GLY A 1 257 ? 15.087 12.420 10.503 1.00 95.69 257 GLY A C 1
ATOM 1993 O O . GLY A 1 257 ? 15.239 12.567 11.712 1.00 95.69 257 GLY A O 1
ATOM 1994 N N . LYS A 1 258 ? 13.936 12.000 9.960 1.00 94.62 258 LYS A N 1
ATOM 1995 C CA . LYS A 1 258 ? 12.748 11.606 10.733 1.00 94.62 258 LYS A CA 1
ATOM 1996 C C . LYS A 1 258 ? 12.744 10.113 11.049 1.00 94.62 258 LYS A C 1
ATOM 1998 O O . LYS A 1 258 ? 12.485 9.744 12.188 1.00 94.62 258 LYS A O 1
ATOM 2003 N N . LEU A 1 259 ? 13.023 9.284 10.043 1.00 96.31 259 LEU A N 1
ATOM 2004 C CA . LEU A 1 259 ? 13.009 7.825 10.158 1.00 96.31 259 LEU A CA 1
ATOM 2005 C C . LEU A 1 259 ? 14.214 7.284 10.933 1.00 96.31 259 LEU A C 1
ATOM 2007 O O . LEU A 1 259 ? 14.113 6.194 11.487 1.00 96.31 259 LEU A O 1
ATOM 2011 N N . ASP A 1 260 ? 15.323 8.037 10.971 1.00 97.31 260 ASP A N 1
ATOM 2012 C CA . ASP A 1 260 ? 16.576 7.672 11.648 1.00 97.31 260 ASP A CA 1
ATOM 2013 C C . ASP A 1 260 ? 16.949 6.192 11.422 1.00 97.31 260 ASP A C 1
ATOM 2015 O O . ASP A 1 260 ? 17.104 5.446 12.390 1.00 97.31 260 ASP A O 1
ATOM 2019 N N . PRO A 1 261 ? 17.022 5.715 10.161 1.00 97.56 261 PRO A N 1
ATOM 2020 C CA . PRO A 1 261 ? 17.158 4.290 9.882 1.00 97.56 261 PRO A CA 1
ATOM 2021 C C . PRO A 1 261 ? 18.444 3.727 10.499 1.00 97.56 261 PRO A C 1
ATOM 2023 O O . PRO A 1 261 ? 19.515 4.339 10.431 1.00 97.56 261 PRO A O 1
ATOM 2026 N N . ALA A 1 262 ? 18.353 2.535 11.087 1.00 97.62 262 ALA A N 1
ATOM 2027 C CA . ALA A 1 262 ? 19.530 1.751 11.437 1.00 97.62 262 ALA A CA 1
ATOM 2028 C C . ALA A 1 262 ? 20.194 1.173 10.168 1.00 97.62 262 ALA A C 1
ATOM 2030 O O . ALA A 1 262 ? 19.832 1.495 9.036 1.00 97.62 262 ALA A O 1
ATOM 2031 N N . GLU A 1 263 ? 21.201 0.311 10.339 1.00 96.62 263 GLU A N 1
ATOM 2032 C CA . GLU A 1 263 ? 21.783 -0.412 9.204 1.00 96.62 263 GLU A CA 1
ATOM 2033 C C . GLU A 1 263 ? 20.713 -1.278 8.519 1.00 96.62 263 GLU A C 1
ATOM 2035 O O . GLU A 1 263 ? 20.061 -2.096 9.173 1.00 96.62 263 GLU A O 1
ATOM 2040 N N . ASP A 1 264 ? 20.563 -1.134 7.198 1.00 97.19 264 ASP A N 1
ATOM 2041 C CA . ASP A 1 264 ? 19.625 -1.941 6.420 1.00 97.19 264 ASP A CA 1
ATOM 2042 C C . ASP A 1 264 ? 20.091 -3.403 6.350 1.00 97.19 264 ASP A C 1
ATOM 2044 O O . ASP A 1 264 ? 20.851 -3.823 5.471 1.00 97.19 264 ASP A O 1
ATOM 2048 N N . ALA A 1 265 ? 19.594 -4.207 7.289 1.00 95.75 265 ALA A N 1
ATOM 2049 C CA . ALA A 1 265 ? 19.916 -5.623 7.395 1.00 95.75 265 ALA A CA 1
ATOM 2050 C C . ALA A 1 265 ? 19.534 -6.422 6.135 1.00 95.75 265 ALA A C 1
ATOM 2052 O O . ALA A 1 265 ? 20.148 -7.459 5.862 1.00 95.75 265 ALA A O 1
ATOM 2053 N N . LEU A 1 266 ? 18.544 -5.963 5.356 1.00 96.69 266 LEU A N 1
ATOM 2054 C CA . LEU A 1 266 ? 18.147 -6.622 4.113 1.00 96.69 266 LEU A CA 1
ATOM 2055 C C . LEU A 1 266 ? 19.189 -6.387 3.018 1.00 96.69 266 LEU A C 1
ATOM 2057 O O . LEU A 1 266 ? 19.612 -7.359 2.388 1.00 96.69 266 LEU A O 1
ATOM 2061 N N . ALA A 1 267 ? 19.666 -5.151 2.846 1.00 95.69 267 ALA A N 1
ATOM 2062 C CA . ALA A 1 267 ? 20.772 -4.844 1.937 1.00 95.69 267 ALA A CA 1
ATOM 2063 C C . ALA A 1 267 ? 22.079 -5.519 2.385 1.00 95.69 267 ALA A C 1
ATOM 2065 O O . ALA A 1 267 ? 22.769 -6.127 1.569 1.00 95.69 267 ALA A O 1
ATOM 2066 N N . ALA A 1 268 ? 22.392 -5.529 3.685 1.00 94.94 268 ALA A N 1
ATOM 2067 C CA . ALA A 1 268 ? 23.582 -6.210 4.202 1.00 94.94 268 ALA A CA 1
ATOM 2068 C C . ALA A 1 268 ? 23.561 -7.731 3.939 1.00 94.94 268 ALA A C 1
ATOM 2070 O O . ALA A 1 268 ? 24.597 -8.337 3.652 1.00 94.94 268 ALA A O 1
ATOM 2071 N N . LYS A 1 269 ? 22.380 -8.363 4.024 1.00 95.06 269 LYS A N 1
ATOM 2072 C CA . LYS A 1 269 ? 22.205 -9.811 3.820 1.00 95.06 269 LYS A CA 1
ATOM 2073 C C . LYS A 1 269 ? 22.121 -10.206 2.344 1.00 95.06 269 LYS A C 1
ATOM 2075 O O . LYS A 1 269 ? 22.691 -11.230 1.965 1.00 95.06 269 LYS A O 1
ATOM 2080 N N . HIS A 1 270 ? 21.376 -9.451 1.542 1.00 95.12 270 HIS A N 1
ATOM 2081 C CA . HIS A 1 270 ? 21.021 -9.819 0.169 1.00 95.12 270 HIS A CA 1
ATOM 2082 C C . HIS A 1 270 ? 21.742 -8.985 -0.896 1.00 95.12 270 HIS A C 1
ATOM 2084 O O . HIS A 1 270 ? 21.717 -9.356 -2.066 1.00 95.12 270 HIS A O 1
ATOM 2090 N N . GLY A 1 271 ? 22.433 -7.917 -0.510 1.00 94.81 271 GLY A N 1
ATOM 2091 C CA . GLY A 1 271 ? 23.079 -6.982 -1.421 1.00 94.81 271 GLY A CA 1
ATOM 2092 C C . GLY A 1 271 ? 22.114 -5.972 -2.041 1.00 94.81 271 GLY A C 1
ATOM 2093 O O . GLY A 1 271 ? 20.899 -6.000 -1.833 1.00 94.81 271 GLY A O 1
ATOM 2094 N N . GLU A 1 272 ? 22.693 -5.079 -2.834 1.00 95.00 272 GLU A N 1
ATOM 2095 C CA . GLU A 1 272 ? 21.994 -4.033 -3.573 1.00 95.00 272 GLU A CA 1
ATOM 2096 C C . GLU A 1 272 ? 22.111 -4.280 -5.077 1.00 95.00 272 GLU A C 1
ATOM 2098 O O . GLU A 1 272 ? 23.135 -4.753 -5.582 1.00 95.00 272 GLU A O 1
ATOM 2103 N N . GLY A 1 273 ? 21.043 -3.944 -5.788 1.00 93.19 273 GLY A N 1
ATOM 2104 C CA . GLY A 1 273 ? 20.968 -3.877 -7.233 1.00 93.19 273 GLY A CA 1
ATOM 2105 C C . GLY A 1 273 ? 21.876 -2.791 -7.791 1.00 93.19 273 GLY A C 1
ATOM 2106 O O . GLY A 1 273 ? 22.430 -1.964 -7.066 1.00 93.19 273 GLY A O 1
ATOM 2107 N N . ALA A 1 274 ? 22.046 -2.786 -9.110 1.00 94.00 274 ALA A N 1
ATOM 2108 C CA . ALA A 1 274 ? 22.984 -1.884 -9.762 1.00 94.00 274 ALA A CA 1
ATOM 2109 C C . ALA A 1 274 ? 22.598 -0.411 -9.570 1.00 94.00 274 ALA A C 1
ATOM 2111 O O . ALA A 1 274 ? 23.489 0.425 -9.413 1.00 94.00 274 ALA A O 1
ATOM 2112 N N . SER A 1 275 ? 21.298 -0.095 -9.588 1.00 95.81 275 SER A N 1
ATOM 2113 C CA . SER A 1 275 ? 20.826 1.277 -9.378 1.00 95.81 275 SER A CA 1
ATOM 2114 C C . SER A 1 275 ? 20.789 1.667 -7.897 1.00 95.81 275 SER A C 1
ATOM 2116 O O . SER A 1 275 ? 21.224 2.766 -7.557 1.00 95.81 275 SER A O 1
ATOM 2118 N N . HIS A 1 276 ? 20.392 0.748 -7.011 1.00 96.12 276 HIS A N 1
ATOM 2119 C CA . HIS A 1 276 ? 20.402 0.965 -5.558 1.00 96.12 276 HIS A CA 1
ATOM 2120 C C . HIS A 1 276 ? 21.813 1.167 -4.999 1.00 96.12 276 HIS A C 1
ATOM 2122 O O . HIS A 1 276 ? 22.033 2.086 -4.227 1.00 96.12 276 HIS A O 1
ATOM 2128 N N . ALA A 1 277 ? 22.816 0.426 -5.481 1.00 94.56 277 ALA A N 1
ATOM 2129 C CA . ALA A 1 277 ? 24.207 0.584 -5.042 1.00 94.56 277 ALA A CA 1
ATOM 2130 C C . ALA A 1 277 ? 24.821 1.967 -5.365 1.00 94.56 277 ALA A C 1
ATOM 2132 O O . ALA A 1 277 ? 25.987 2.219 -5.051 1.00 94.56 277 ALA A O 1
ATOM 2133 N N . GLN A 1 278 ? 24.099 2.832 -6.083 1.00 94.25 278 GLN A N 1
ATOM 2134 C CA . GLN A 1 278 ? 24.509 4.187 -6.460 1.00 94.25 278 GLN A CA 1
ATOM 2135 C C . GLN A 1 278 ? 23.562 5.270 -5.905 1.00 94.25 278 GLN A C 1
ATOM 2137 O O . GLN A 1 278 ? 23.717 6.437 -6.268 1.00 94.25 278 GLN A O 1
ATOM 2142 N N . SER A 1 279 ? 22.589 4.909 -5.063 1.00 94.88 279 SER A N 1
ATOM 2143 C CA . SER A 1 279 ? 21.549 5.809 -4.559 1.00 94.88 279 SER A CA 1
ATOM 2144 C C . SER A 1 279 ? 21.221 5.517 -3.095 1.00 94.88 279 SER A C 1
ATOM 2146 O O . SER A 1 279 ? 21.330 4.389 -2.641 1.00 94.88 279 SER A O 1
ATOM 2148 N N . GLU A 1 280 ? 20.780 6.535 -2.360 1.00 94.31 280 GLU A N 1
ATOM 2149 C CA . GLU A 1 280 ? 20.195 6.351 -1.022 1.00 94.31 280 GLU A CA 1
ATOM 2150 C C . GLU A 1 280 ? 18.693 6.024 -1.094 1.00 94.31 280 GLU A C 1
ATOM 2152 O O . GLU A 1 280 ? 18.093 5.654 -0.092 1.00 94.31 280 GLU A O 1
ATOM 2157 N N . VAL A 1 281 ? 18.067 6.163 -2.268 1.00 96.69 281 VAL A N 1
ATOM 2158 C CA . VAL A 1 281 ? 16.662 5.787 -2.481 1.00 96.69 281 VAL A CA 1
ATOM 2159 C C . VAL A 1 281 ? 16.513 4.274 -2.371 1.00 96.69 281 VAL A C 1
ATOM 2161 O O . VAL A 1 281 ? 17.292 3.523 -2.959 1.00 96.69 281 VAL A O 1
ATOM 2164 N N . VAL A 1 282 ? 15.457 3.836 -1.688 1.00 97.50 282 VAL A N 1
ATOM 2165 C CA . VAL A 1 282 ? 15.075 2.424 -1.629 1.00 97.50 282 VAL A CA 1
ATOM 2166 C C . VAL A 1 282 ? 13.664 2.263 -2.158 1.00 97.50 282 VAL A C 1
ATOM 2168 O O . VAL A 1 282 ? 12.726 2.873 -1.654 1.00 97.50 282 VAL A O 1
ATOM 2171 N N . GLU A 1 283 ? 13.515 1.414 -3.168 1.00 98.00 283 GLU A N 1
ATOM 2172 C CA . GLU A 1 283 ? 12.224 1.008 -3.709 1.00 98.00 283 GLU A CA 1
ATOM 2173 C C . GLU A 1 283 ? 12.223 -0.513 -3.843 1.00 98.00 283 GLU A C 1
ATOM 2175 O O . GLU A 1 283 ? 12.894 -1.077 -4.713 1.00 98.00 283 GLU A O 1
ATOM 2180 N N . ARG A 1 284 ? 11.511 -1.207 -2.954 1.00 98.31 284 ARG A N 1
ATOM 2181 C CA . ARG A 1 284 ? 11.490 -2.672 -2.961 1.00 98.31 284 ARG A CA 1
ATOM 2182 C C . ARG A 1 284 ? 10.211 -3.252 -2.384 1.00 98.31 284 ARG A C 1
ATOM 2184 O O . ARG A 1 284 ? 9.501 -2.595 -1.629 1.00 98.31 284 ARG A O 1
ATOM 2191 N N . LEU A 1 285 ? 9.993 -4.532 -2.668 1.00 98.69 285 LEU A N 1
ATOM 2192 C CA . LEU A 1 285 ? 9.086 -5.377 -1.901 1.00 98.69 285 LEU A CA 1
ATOM 2193 C C . LEU A 1 285 ? 9.869 -6.252 -0.933 1.00 98.69 285 LEU A C 1
ATOM 2195 O O . LEU A 1 285 ? 10.899 -6.829 -1.295 1.00 98.69 285 LEU A O 1
ATOM 2199 N N . VAL A 1 286 ? 9.344 -6.396 0.279 1.00 98.56 286 VAL A N 1
ATOM 2200 C CA . VAL A 1 286 ? 9.875 -7.300 1.303 1.00 98.56 286 VAL A CA 1
ATOM 2201 C C . VAL A 1 286 ? 8.864 -8.408 1.560 1.00 98.56 286 VAL A C 1
ATOM 2203 O O . VAL A 1 286 ? 7.698 -8.138 1.840 1.00 98.56 286 VAL A O 1
ATOM 2206 N N . ALA A 1 287 ? 9.312 -9.659 1.458 1.00 98.00 287 ALA A N 1
ATOM 2207 C CA . ALA A 1 287 ? 8.472 -10.815 1.732 1.00 98.00 287 ALA A CA 1
ATOM 2208 C C . ALA A 1 287 ? 8.366 -11.054 3.241 1.00 98.00 287 ALA A C 1
ATOM 2210 O O . ALA A 1 287 ? 9.373 -11.201 3.942 1.00 98.00 287 ALA A O 1
ATOM 2211 N N . LEU A 1 288 ? 7.136 -11.150 3.725 1.00 98.69 288 LEU A N 1
ATOM 2212 C CA . LEU A 1 288 ? 6.781 -11.439 5.105 1.00 98.69 288 LEU A CA 1
ATOM 2213 C C . LEU A 1 288 ? 5.920 -12.700 5.177 1.00 98.69 288 LEU A C 1
ATOM 2215 O O . LEU A 1 288 ? 5.325 -13.138 4.190 1.00 98.69 288 LEU A O 1
ATOM 2219 N N . GLN A 1 289 ? 5.857 -13.298 6.362 1.00 98.31 289 GLN A N 1
ATOM 2220 C CA . GLN A 1 289 ? 5.012 -14.453 6.621 1.00 98.31 289 GLN A CA 1
ATOM 2221 C C . GLN A 1 289 ? 4.397 -14.400 8.021 1.00 98.31 289 GLN A C 1
ATOM 2223 O O . GLN A 1 289 ? 5.079 -14.086 8.999 1.00 98.31 289 GLN A O 1
ATOM 2228 N N . PHE A 1 290 ? 3.122 -14.771 8.136 1.00 98.25 290 PHE A N 1
ATOM 2229 C CA . PHE A 1 290 ? 2.512 -15.087 9.427 1.00 98.25 290 PHE A CA 1
ATOM 2230 C C . PHE A 1 290 ? 3.107 -16.372 10.025 1.00 98.25 290 PHE A C 1
ATOM 2232 O O . PHE A 1 290 ? 3.208 -17.404 9.366 1.00 98.25 290 PHE A O 1
ATOM 2239 N N . SER A 1 291 ? 3.448 -16.328 11.311 1.00 96.31 291 SER A N 1
ATOM 2240 C CA . SER A 1 291 ? 3.930 -17.468 12.098 1.00 96.31 291 SER A CA 1
ATOM 2241 C C . SER A 1 291 ? 3.167 -17.588 13.421 1.00 96.31 291 SER A C 1
ATOM 2243 O O . SER A 1 291 ? 2.376 -16.717 13.784 1.00 96.31 291 SER A O 1
ATOM 2245 N N . GLU A 1 292 ? 3.443 -18.642 14.195 1.00 93.00 292 GLU A N 1
ATOM 2246 C CA . GLU A 1 292 ? 2.868 -18.817 15.539 1.00 93.00 292 GLU A CA 1
ATOM 2247 C C . GLU A 1 292 ? 3.218 -17.671 16.508 1.00 93.00 292 GLU A C 1
ATOM 2249 O O . GLU A 1 292 ? 2.474 -17.428 17.456 1.00 93.00 292 GLU A O 1
ATOM 2254 N N . ASN A 1 293 ? 4.330 -16.960 16.276 1.00 92.06 293 ASN A N 1
ATOM 2255 C CA . ASN A 1 293 ? 4.857 -15.933 17.183 1.00 92.06 293 ASN A CA 1
ATOM 2256 C C . ASN A 1 293 ? 4.669 -14.493 16.670 1.00 92.06 293 ASN A C 1
ATOM 2258 O O . ASN A 1 293 ? 5.204 -13.563 17.270 1.00 92.06 293 ASN A O 1
ATOM 2262 N N . GLY A 1 294 ? 3.936 -14.303 15.571 1.00 97.06 294 GLY A N 1
ATOM 2263 C CA . GLY A 1 294 ? 3.777 -13.012 14.899 1.00 97.06 294 GLY A CA 1
ATOM 2264 C C . GLY A 1 294 ? 4.230 -13.061 13.447 1.00 97.06 294 GLY A C 1
ATOM 2265 O O . GLY A 1 294 ? 4.329 -14.138 12.854 1.00 97.06 294 GLY A O 1
ATOM 2266 N N . ILE A 1 295 ? 4.490 -11.898 12.869 1.00 98.62 295 ILE A N 1
ATOM 2267 C CA . ILE A 1 295 ? 4.945 -11.762 11.488 1.00 98.62 295 ILE A CA 1
ATOM 2268 C C . ILE A 1 295 ? 6.472 -11.809 11.474 1.00 98.62 295 ILE A C 1
ATOM 2270 O O . ILE A 1 295 ? 7.131 -11.258 12.354 1.00 98.62 295 ILE A O 1
ATOM 2274 N N . VAL A 1 296 ? 7.042 -12.499 10.491 1.00 98.19 296 VAL A N 1
ATOM 2275 C CA . VAL A 1 296 ? 8.492 -12.655 10.315 1.00 98.19 296 VAL A CA 1
ATOM 2276 C C . VAL A 1 296 ? 8.885 -12.377 8.868 1.00 98.19 296 VAL A C 1
ATOM 2278 O O . VAL A 1 296 ? 8.049 -12.463 7.972 1.00 98.19 296 VAL A O 1
ATOM 2281 N N . LEU A 1 297 ? 10.164 -12.073 8.627 1.00 98.00 297 LEU A N 1
ATOM 2282 C CA . LEU A 1 297 ? 10.720 -12.079 7.272 1.00 98.00 297 LEU A CA 1
ATOM 2283 C C . LEU A 1 297 ? 10.587 -13.488 6.681 1.00 98.00 297 LEU A C 1
ATOM 2285 O O . LEU A 1 297 ? 10.994 -14.465 7.317 1.00 98.00 297 LEU A O 1
ATOM 2289 N N . ALA A 1 298 ? 10.046 -13.592 5.470 1.00 96.06 298 ALA A N 1
ATOM 2290 C CA . ALA A 1 298 ? 10.045 -14.849 4.737 1.00 96.06 298 ALA A CA 1
ATOM 2291 C C . ALA A 1 298 ? 11.471 -15.193 4.267 1.00 96.06 298 ALA A C 1
ATOM 2293 O O . ALA A 1 298 ? 12.335 -14.322 4.140 1.00 96.06 298 ALA A O 1
ATOM 2294 N N . ASP A 1 299 ? 11.728 -16.469 3.965 1.00 91.75 299 ASP A N 1
ATOM 2295 C CA . ASP A 1 299 ? 13.008 -16.908 3.386 1.00 91.75 299 ASP A CA 1
ATOM 2296 C C . ASP A 1 299 ? 13.068 -16.627 1.873 1.00 91.75 299 ASP A C 1
ATOM 2298 O O . ASP A 1 299 ? 13.235 -17.524 1.047 1.00 91.75 299 ASP A O 1
ATOM 2302 N N . GLN A 1 300 ? 12.855 -15.363 1.505 1.00 92.50 300 GLN A N 1
ATOM 2303 C CA . GLN A 1 300 ? 12.944 -14.858 0.138 1.00 92.50 300 GLN A CA 1
ATOM 2304 C C . GLN A 1 300 ? 13.671 -13.505 0.134 1.00 92.50 300 GLN A C 1
ATOM 2306 O O . GLN A 1 300 ? 13.402 -12.675 1.005 1.00 92.50 300 GLN A O 1
ATOM 2311 N N . PRO A 1 301 ? 14.602 -13.262 -0.809 1.00 94.81 301 PRO A N 1
ATOM 2312 C CA . PRO A 1 301 ? 15.217 -11.948 -0.965 1.00 94.81 301 PRO A CA 1
ATOM 2313 C C . PRO A 1 301 ? 14.173 -10.867 -1.275 1.00 94.81 301 PRO A C 1
ATOM 2315 O O . PRO A 1 301 ? 13.157 -11.170 -1.904 1.00 94.81 301 PRO A O 1
ATOM 2318 N N . PRO A 1 302 ? 14.434 -9.601 -0.905 1.00 97.19 302 PRO A N 1
ATOM 2319 C CA . PRO A 1 302 ? 13.609 -8.499 -1.371 1.00 97.19 302 PRO A CA 1
ATOM 2320 C C . PRO A 1 302 ? 13.682 -8.371 -2.898 1.00 97.19 302 PRO A C 1
ATOM 2322 O O . PRO A 1 302 ? 14.723 -8.642 -3.508 1.00 97.19 302 PRO A O 1
ATOM 2325 N N . ILE A 1 303 ? 12.588 -7.908 -3.502 1.00 97.94 303 ILE A N 1
ATOM 2326 C CA . ILE A 1 303 ? 12.543 -7.540 -4.921 1.00 97.94 303 ILE A CA 1
ATOM 2327 C C . ILE A 1 303 ? 12.802 -6.046 -4.997 1.00 97.94 303 ILE A C 1
ATOM 2329 O O . ILE A 1 303 ? 11.948 -5.259 -4.604 1.00 97.94 303 ILE A O 1
ATOM 2333 N N . GLN A 1 304 ? 13.971 -5.656 -5.486 1.00 97.94 304 GLN A N 1
ATOM 2334 C CA . GLN A 1 304 ? 14.323 -4.256 -5.684 1.00 97.94 304 GLN A CA 1
ATOM 2335 C C . GLN A 1 304 ? 13.796 -3.769 -7.031 1.00 97.94 304 GLN A C 1
ATOM 2337 O O . GLN A 1 304 ? 13.856 -4.479 -8.035 1.00 97.94 304 GLN A O 1
ATOM 2342 N N . PHE A 1 305 ? 13.285 -2.549 -7.076 1.00 97.88 305 PHE A N 1
ATOM 2343 C CA . PHE A 1 305 ? 12.813 -1.926 -8.303 1.00 97.88 305 PHE A CA 1
ATOM 2344 C C . PHE A 1 305 ? 13.935 -1.100 -8.910 1.00 97.88 305 PHE A C 1
ATOM 2346 O O . PHE A 1 305 ? 14.469 -0.215 -8.256 1.00 97.88 305 PHE A O 1
ATOM 2353 N N . ALA A 1 306 ? 14.284 -1.344 -10.171 1.00 96.88 306 ALA A N 1
ATOM 2354 C CA . ALA A 1 306 ? 15.266 -0.516 -10.859 1.00 96.88 306 ALA A CA 1
ATOM 2355 C C . ALA A 1 306 ? 14.855 0.960 -10.742 1.00 96.88 306 ALA A C 1
ATOM 2357 O O . ALA A 1 306 ? 13.759 1.338 -11.185 1.00 96.88 306 ALA A O 1
ATOM 2358 N N . LEU A 1 307 ? 15.709 1.756 -10.098 1.00 96.31 307 LEU A N 1
ATOM 2359 C CA . LEU A 1 307 ? 15.448 3.152 -9.779 1.00 96.31 307 LEU A CA 1
ATOM 2360 C C . LEU A 1 307 ? 15.416 3.992 -11.055 1.00 96.31 307 LEU A C 1
ATOM 2362 O O . LEU A 1 307 ? 16.010 3.636 -12.081 1.00 96.31 307 LEU A O 1
ATOM 2366 N N . SER A 1 308 ? 14.709 5.118 -10.994 1.00 90.56 308 SER A N 1
ATOM 2367 C CA . SER A 1 308 ? 14.662 6.048 -12.116 1.00 90.56 308 SER A CA 1
ATOM 2368 C C . SER A 1 308 ? 16.052 6.620 -12.414 1.00 90.56 308 SER A C 1
ATOM 2370 O O . SER A 1 308 ? 16.828 6.935 -11.513 1.00 90.56 308 SER A O 1
ATOM 2372 N N . ALA A 1 309 ? 16.378 6.770 -13.699 1.00 86.88 309 ALA A N 1
ATOM 2373 C CA . ALA A 1 309 ? 17.693 7.242 -14.134 1.00 86.88 309 ALA A CA 1
ATOM 2374 C C . ALA A 1 309 ? 17.954 8.724 -13.802 1.00 86.88 309 ALA A C 1
ATOM 2376 O O . ALA A 1 309 ? 19.106 9.156 -13.801 1.00 86.88 309 ALA A O 1
ATOM 2377 N N . ASP A 1 310 ? 16.900 9.501 -13.550 1.00 84.69 310 ASP A N 1
ATOM 2378 C CA . ASP A 1 310 ? 16.974 10.886 -13.069 1.00 84.69 310 ASP A CA 1
ATOM 2379 C C . ASP A 1 310 ? 17.175 10.987 -11.547 1.00 84.69 310 ASP A C 1
ATOM 2381 O O . ASP A 1 310 ? 17.433 12.079 -11.042 1.00 84.69 310 ASP A O 1
ATOM 2385 N N . GLY A 1 311 ? 17.127 9.857 -10.831 1.00 80.94 311 GLY A N 1
ATOM 2386 C CA . GLY A 1 311 ? 17.256 9.794 -9.379 1.00 80.94 311 GLY A CA 1
ATOM 2387 C C . GLY A 1 311 ? 15.996 10.218 -8.622 1.00 80.94 311 GLY A C 1
ATOM 2388 O O . GLY A 1 311 ? 16.055 10.330 -7.398 1.00 80.94 311 GLY A O 1
ATOM 2389 N N . GLU A 1 312 ? 14.871 10.455 -9.307 1.00 87.69 312 GLU A N 1
ATOM 2390 C CA . GLU A 1 312 ? 13.603 10.747 -8.639 1.00 87.69 312 GLU A CA 1
ATOM 2391 C C . GLU A 1 312 ? 13.033 9.474 -8.001 1.00 87.69 312 GLU A C 1
ATOM 2393 O O . GLU A 1 312 ? 12.831 8.454 -8.666 1.00 87.69 312 GLU A O 1
ATOM 2398 N N . ALA A 1 313 ? 12.777 9.546 -6.693 1.00 92.44 313 ALA A N 1
ATOM 2399 C CA . ALA A 1 313 ? 12.136 8.476 -5.945 1.00 92.44 313 ALA A CA 1
ATOM 2400 C C . ALA A 1 313 ? 10.639 8.435 -6.274 1.00 92.44 313 ALA A C 1
ATOM 2402 O O . ALA A 1 313 ? 9.952 9.459 -6.224 1.00 92.44 313 ALA A O 1
ATOM 2403 N N . ARG A 1 314 ? 10.125 7.247 -6.578 1.00 94.94 314 ARG A N 1
ATOM 2404 C CA . ARG A 1 314 ? 8.701 7.013 -6.833 1.00 94.94 314 ARG A CA 1
ATOM 2405 C C . ARG A 1 314 ? 8.042 6.640 -5.516 1.00 94.94 314 ARG A C 1
ATOM 2407 O O . ARG A 1 314 ? 8.348 5.582 -4.974 1.00 94.94 314 ARG A O 1
ATOM 2414 N N . ASN A 1 315 ? 7.191 7.521 -4.992 1.00 94.12 315 ASN A N 1
ATOM 2415 C CA . ASN A 1 315 ? 6.528 7.304 -3.711 1.00 94.12 315 ASN A CA 1
ATOM 2416 C C . ASN A 1 315 ? 5.441 6.232 -3.850 1.00 94.12 315 ASN A C 1
ATOM 2418 O O . ASN A 1 315 ? 4.292 6.569 -4.122 1.00 94.12 315 ASN A O 1
ATOM 2422 N N . TRP A 1 316 ? 5.826 4.954 -3.801 1.00 96.94 316 TRP A N 1
ATOM 2423 C CA . TRP A 1 316 ? 4.920 3.820 -3.975 1.00 96.94 316 TRP A CA 1
ATOM 2424 C C . TRP A 1 316 ? 4.054 3.627 -2.725 1.00 96.94 316 TRP A C 1
ATOM 2426 O O . TRP A 1 316 ? 4.590 3.346 -1.658 1.00 96.94 316 TRP A O 1
ATOM 2436 N N . GLU A 1 317 ? 2.736 3.721 -2.887 1.00 95.75 317 GLU A N 1
ATOM 2437 C CA . GLU A 1 317 ? 1.742 3.766 -1.794 1.00 95.75 317 GLU A CA 1
ATOM 2438 C C . GLU A 1 317 ? 0.585 2.778 -2.032 1.00 95.75 317 GLU A C 1
ATOM 2440 O O . GLU A 1 317 ? -0.381 2.725 -1.288 1.00 95.75 317 GLU A O 1
ATOM 2445 N N . GLY A 1 318 ? 0.645 1.972 -3.097 1.00 97.62 318 GLY A N 1
ATOM 2446 C CA . GLY A 1 318 ? -0.349 0.927 -3.325 1.00 97.62 318 GLY A CA 1
ATOM 2447 C C . GLY A 1 318 ? 0.244 -0.319 -3.961 1.00 97.62 318 GLY A C 1
ATOM 2448 O O . GLY A 1 318 ? 1.093 -0.207 -4.845 1.00 97.62 318 GLY A O 1
ATOM 2449 N N . LEU A 1 319 ? -0.209 -1.501 -3.539 1.00 98.62 319 LEU A N 1
ATOM 2450 C CA . LEU A 1 319 ? 0.314 -2.806 -3.936 1.00 98.62 319 LEU A CA 1
ATOM 2451 C C . LEU A 1 319 ? -0.804 -3.829 -4.168 1.00 98.62 319 LEU A C 1
ATOM 2453 O O . LEU A 1 319 ? -1.567 -4.180 -3.274 1.00 98.62 319 LEU A O 1
ATOM 2457 N N . ALA A 1 320 ? -0.825 -4.429 -5.357 1.00 98.38 320 ALA A N 1
ATOM 2458 C CA . ALA A 1 320 ? -1.698 -5.563 -5.646 1.00 98.38 320 ALA A CA 1
ATOM 2459 C C . ALA A 1 320 ? -0.987 -6.643 -6.466 1.00 98.38 320 ALA A C 1
ATOM 2461 O O . ALA A 1 320 ? -0.200 -6.351 -7.362 1.00 98.38 320 ALA A O 1
ATOM 2462 N N . TYR A 1 321 ? -1.293 -7.914 -6.212 1.00 98.00 321 TYR A N 1
ATOM 2463 C CA . TYR A 1 321 ? -0.824 -9.011 -7.065 1.00 98.00 321 TYR A CA 1
ATOM 2464 C C . TYR A 1 321 ? -1.623 -9.057 -8.360 1.00 98.00 321 TYR A C 1
ATOM 2466 O O . TYR A 1 321 ? -2.845 -8.963 -8.333 1.00 98.00 321 TYR A O 1
ATOM 2474 N N . LEU A 1 322 ? -0.967 -9.290 -9.489 1.00 97.75 322 LEU A N 1
ATOM 2475 C CA . LEU A 1 322 ? -1.625 -9.567 -10.761 1.00 97.75 322 LEU A CA 1
ATOM 2476 C C . LEU A 1 322 ? -1.521 -11.060 -11.070 1.00 97.75 322 LEU A C 1
ATOM 2478 O O . LEU A 1 322 ? -0.713 -11.485 -11.899 1.00 97.75 322 LEU A O 1
ATOM 2482 N N . ASP A 1 323 ? -2.335 -11.853 -10.372 1.00 91.19 323 ASP A N 1
ATOM 2483 C CA . ASP A 1 323 ? -2.396 -13.314 -10.476 1.00 91.19 323 ASP A CA 1
ATOM 2484 C C . ASP A 1 323 ? -0.985 -13.942 -10.542 1.00 91.19 323 ASP A C 1
ATOM 2486 O O . ASP A 1 323 ? -0.155 -13.707 -9.667 1.00 91.19 323 ASP A O 1
ATOM 2490 N N . GLY A 1 324 ? -0.694 -14.719 -11.592 1.00 91.94 324 GLY A N 1
ATOM 2491 C CA . GLY A 1 324 ? 0.597 -15.364 -11.855 1.00 91.94 324 GLY A CA 1
ATOM 2492 C C . GLY A 1 324 ? 1.623 -14.503 -12.606 1.00 91.94 324 GLY A C 1
ATOM 2493 O O . GLY A 1 324 ? 2.606 -15.053 -13.097 1.00 91.94 324 GLY A O 1
ATOM 2494 N N . ARG A 1 325 ? 1.383 -13.196 -12.788 1.00 96.44 325 ARG A N 1
ATOM 2495 C CA . ARG A 1 325 ? 2.217 -12.318 -13.632 1.00 96.44 325 ARG A CA 1
ATOM 2496 C C . ARG A 1 325 ? 3.223 -11.495 -12.835 1.00 96.44 325 ARG A C 1
ATOM 2498 O O . ARG A 1 325 ? 4.345 -11.318 -13.305 1.00 96.44 325 ARG A O 1
ATOM 2505 N N . GLY A 1 326 ? 2.828 -10.961 -11.684 1.00 97.69 326 GLY A N 1
ATOM 2506 C CA . GLY A 1 326 ? 3.659 -10.026 -10.935 1.00 97.69 326 GLY A CA 1
ATOM 2507 C C . GLY A 1 326 ? 2.863 -9.139 -9.992 1.00 97.69 326 GLY A C 1
ATOM 2508 O O . GLY A 1 326 ? 1.815 -9.537 -9.490 1.00 97.69 326 GLY A O 1
ATOM 2509 N N . PHE A 1 327 ? 3.353 -7.921 -9.805 1.00 98.44 327 PHE A N 1
ATOM 2510 C CA . PHE A 1 327 ? 2.810 -6.910 -8.907 1.00 98.44 327 PHE A CA 1
ATOM 2511 C C . PHE A 1 327 ? 2.403 -5.664 -9.687 1.00 98.44 327 PHE A C 1
ATOM 2513 O O . PHE A 1 327 ? 3.077 -5.279 -10.644 1.00 98.44 327 PHE A O 1
ATOM 2520 N N . LEU A 1 328 ? 1.319 -5.037 -9.253 1.00 98.75 328 LEU A N 1
ATOM 2521 C CA . LEU A 1 328 ? 0.898 -3.698 -9.634 1.00 98.75 328 LEU A CA 1
ATOM 2522 C C . LEU A 1 328 ? 1.192 -2.754 -8.477 1.00 98.75 328 LEU A C 1
ATOM 2524 O O . LEU A 1 328 ? 0.963 -3.109 -7.320 1.00 98.75 328 LEU A O 1
ATOM 2528 N N . LEU A 1 329 ? 1.700 -1.575 -8.814 1.00 98.19 329 LEU A N 1
ATOM 2529 C CA . LEU A 1 329 ? 2.110 -0.547 -7.869 1.00 98.19 329 LEU A CA 1
ATOM 2530 C C . LEU A 1 329 ? 1.513 0.791 -8.284 1.00 98.19 329 LEU A C 1
ATOM 2532 O O . LEU A 1 329 ? 1.473 1.075 -9.480 1.00 98.19 329 LEU A O 1
ATOM 2536 N N . VAL A 1 330 ? 1.113 1.635 -7.340 1.00 96.81 330 VAL A N 1
ATOM 2537 C CA . VAL A 1 330 ? 0.777 3.037 -7.637 1.00 96.81 330 VAL A CA 1
ATOM 2538 C C . VAL A 1 330 ? 1.561 3.987 -6.767 1.00 96.81 330 VAL A C 1
ATOM 2540 O O . VAL A 1 330 ? 1.963 3.632 -5.661 1.00 96.81 330 VAL A O 1
ATOM 2543 N N . THR A 1 331 ? 1.803 5.176 -7.303 1.00 93.94 331 THR A N 1
ATOM 2544 C CA . THR A 1 331 ? 2.365 6.274 -6.531 1.00 93.94 331 THR A CA 1
ATOM 2545 C C . THR A 1 331 ? 1.298 7.257 -6.089 1.00 93.94 331 THR A C 1
ATOM 2547 O O . THR A 1 331 ? 0.304 7.479 -6.792 1.00 93.94 331 THR A O 1
ATOM 2550 N N . ASP A 1 332 ? 1.588 7.907 -4.971 1.00 85.62 332 ASP A N 1
ATOM 2551 C CA . ASP A 1 332 ? 0.866 9.078 -4.498 1.00 85.62 332 ASP A CA 1
ATOM 2552 C C . ASP A 1 332 ? 1.244 10.338 -5.327 1.00 85.62 332 ASP A C 1
ATOM 2554 O O . ASP A 1 332 ? 1.108 10.339 -6.559 1.00 85.62 332 ASP A O 1
ATOM 2558 N N . GLN A 1 333 ? 1.704 11.430 -4.705 1.00 80.50 333 GLN A N 1
ATOM 2559 C CA . GLN A 1 333 ? 1.916 12.719 -5.354 1.00 80.50 333 GLN A CA 1
ATOM 2560 C C . GLN A 1 333 ? 3.214 12.750 -6.169 1.00 80.50 333 GLN A C 1
ATOM 2562 O O . GLN A 1 333 ? 3.292 13.390 -7.222 1.00 80.50 333 GLN A O 1
ATOM 2567 N N . HIS A 1 334 ? 4.263 12.102 -5.661 1.00 74.25 334 HIS A N 1
ATOM 2568 C CA . HIS A 1 334 ? 5.624 12.233 -6.174 1.00 74.25 334 HIS A CA 1
ATOM 2569 C C . HIS A 1 334 ? 6.077 10.995 -6.968 1.00 74.25 334 HIS A C 1
ATOM 2571 O O . HIS A 1 334 ? 5.963 9.872 -6.470 1.00 74.25 334 HIS A O 1
ATOM 2577 N N . PRO A 1 335 ? 6.656 11.168 -8.177 1.00 67.06 335 PRO A N 1
ATOM 2578 C CA . PRO A 1 335 ? 6.834 12.418 -8.946 1.00 67.06 335 PRO A CA 1
ATOM 2579 C C . PRO A 1 335 ? 5.552 12.894 -9.662 1.00 67.06 335 PRO A C 1
ATOM 2581 O O . PRO A 1 335 ? 5.437 14.050 -10.069 1.00 67.06 335 PRO A O 1
ATOM 2584 N N . GLN A 1 336 ? 4.608 11.975 -9.827 1.00 81.69 336 GLN A N 1
ATOM 2585 C CA . GLN A 1 336 ? 3.236 12.141 -10.295 1.00 81.69 336 GLN A CA 1
ATOM 2586 C C . GLN A 1 336 ? 2.489 10.844 -9.954 1.00 81.69 336 GLN A C 1
ATOM 2588 O O . GLN A 1 336 ? 3.123 9.889 -9.508 1.00 81.69 336 GLN A O 1
ATOM 2593 N N . THR A 1 337 ? 1.192 10.751 -10.235 1.00 84.50 337 THR A N 1
ATOM 2594 C CA . THR A 1 337 ? 0.471 9.477 -10.156 1.00 84.50 337 THR A CA 1
ATOM 2595 C C . THR A 1 337 ? 0.910 8.549 -11.291 1.00 84.50 337 THR A C 1
ATOM 2597 O O . THR A 1 337 ? 0.761 8.861 -12.474 1.00 84.50 337 THR A O 1
ATOM 2600 N N . LEU A 1 338 ? 1.487 7.410 -10.922 1.00 91.50 338 LEU A N 1
ATOM 2601 C CA . LEU A 1 338 ? 1.991 6.364 -11.804 1.00 91.50 338 LEU A CA 1
ATOM 2602 C C . LEU A 1 338 ? 1.269 5.055 -11.486 1.00 91.50 338 LEU A C 1
ATOM 2604 O O . LEU A 1 338 ? 0.966 4.786 -10.329 1.00 91.50 338 LEU A O 1
ATOM 2608 N N . LEU A 1 339 ? 1.064 4.214 -12.500 1.00 96.62 339 LEU A N 1
ATOM 2609 C CA . LEU A 1 339 ? 0.747 2.797 -12.326 1.00 96.62 339 LEU A CA 1
ATOM 2610 C C . LEU A 1 339 ? 1.926 1.986 -12.870 1.00 96.62 339 LEU A C 1
ATOM 2612 O O . LEU A 1 339 ? 2.259 2.078 -14.050 1.00 96.62 339 LEU A O 1
ATOM 2616 N N . GLY A 1 340 ? 2.586 1.224 -12.007 1.00 97.31 340 GLY A N 1
ATOM 2617 C CA . GLY A 1 340 ? 3.730 0.380 -12.328 1.00 97.31 340 GLY A CA 1
ATOM 2618 C C . GLY A 1 340 ? 3.370 -1.103 -12.332 1.00 97.31 340 GLY A C 1
ATOM 2619 O O . GLY A 1 340 ? 2.492 -1.545 -11.597 1.00 97.31 340 GLY A O 1
ATOM 2620 N N . PHE A 1 341 ? 4.080 -1.886 -13.140 1.00 98.44 341 PHE A N 1
ATOM 2621 C CA . PHE A 1 341 ? 4.052 -3.346 -13.128 1.00 98.44 341 PHE A CA 1
ATOM 2622 C C . PHE A 1 341 ? 5.463 -3.907 -12.968 1.00 98.44 341 PHE A C 1
ATOM 2624 O O . PHE A 1 341 ? 6.382 -3.520 -13.696 1.00 98.44 341 PHE A O 1
ATOM 2631 N N . VAL A 1 342 ? 5.612 -4.870 -12.060 1.00 98.19 342 VAL A N 1
ATOM 2632 C CA . VAL A 1 342 ? 6.853 -5.617 -11.829 1.00 98.19 342 VAL A CA 1
ATOM 2633 C C . VAL A 1 342 ? 6.558 -7.104 -11.967 1.00 98.19 342 VAL A C 1
ATOM 2635 O O . VAL A 1 342 ? 5.774 -7.655 -11.202 1.00 98.19 342 VAL A O 1
ATOM 2638 N N . ALA A 1 343 ? 7.173 -7.768 -12.947 1.00 97.38 343 ALA A N 1
ATOM 2639 C CA . ALA A 1 343 ? 6.974 -9.200 -13.169 1.00 97.38 343 ALA A CA 1
ATOM 2640 C C . ALA A 1 343 ? 7.605 -10.045 -12.050 1.00 97.38 343 ALA A C 1
ATOM 2642 O O . ALA A 1 343 ? 8.687 -9.706 -11.563 1.00 97.38 343 ALA A O 1
ATOM 2643 N N . TYR A 1 344 ? 6.971 -11.170 -11.699 1.00 93.44 344 TYR A N 1
ATOM 2644 C CA . TYR A 1 344 ? 7.535 -12.116 -10.727 1.00 93.44 344 TYR A CA 1
ATOM 2645 C C . TYR A 1 344 ? 8.928 -12.618 -11.124 1.00 93.44 344 TYR A C 1
ATOM 2647 O O . TYR A 1 344 ? 9.213 -12.685 -12.327 1.00 93.44 344 TYR A O 1
ATOM 2655 N N . PRO A 1 345 ? 9.765 -12.988 -10.133 1.00 82.38 345 PRO A N 1
ATOM 2656 C CA . PRO A 1 345 ? 11.082 -13.566 -10.353 1.00 82.38 345 PRO A CA 1
ATOM 2657 C C . PRO A 1 345 ? 11.105 -14.748 -11.334 1.00 82.38 345 PRO A C 1
ATOM 2659 O O . PRO A 1 345 ? 10.219 -15.625 -11.244 1.00 82.38 345 PRO A O 1
#

Mean predicted aligned error: 7.66 Å

pLDDT: mean 90.2, std 16.07, range [35.59, 98.81]

Sequence (345 aa):
MRKCISAFLILSLCWLNACSIANPGMATPSASTPLPVAEERPVTMLELAEPLNLAKAELSGLTWAGDWLILLPQYPDRFDQHIFRLHKDTILAYLDNANPAPLQPETVQFDSAGLQTSIRGFEGFESITTAGHTAYLTIESHDAAGMLGYLVSAEWNADFSAINLDAGSLIEIKPQTSLDNYSDESILVFGQRIVTFYEANGANVNPQPQAHLFNLQLQTDGTIPLPNLEYRVTDAGQPDENGHFWVINYHYPGDTGKLDPAEDALAAKHGEGASHAQSEVVERLVALQFSENGIVLADQPPIQFALSADGEARNWEGLAYLDGRGFLLVTDQHPQTLLGFVAYP

Secondary structure (DSSP, 8-state):
---------------------------PPPPPPPPPPPEEEPPEEEPBPTTTTSTT--EEEEEEETTEEEEEES-GGGGTSEEEEEEHHHHHHHHT-SSPPPB-PEEEEEE-TTHHHHSTTEEEEEEEEEETTEEEEEEEEE-SS-EEEEEEEEEE-TTSSEEEE-GGG-EEE--SS--TT--EEEEEEETTEEEEEES-B-TTT-SS-EEEEEETTS-EEEEEE---BSSB---BPPP-TTSEEEEEEEE-GGGHHHH-----HHHHHH---TTGGG-S-EEEEEEEEEETTEEEE-SS--EEEPPPTT-----EEEEEEETTTEEEEEE-SSSS--EEEEE--

Foldseek 3Di:
DDDDDDDDDDDDDDDDDDDDPDDPPDPDPDDPDAQAFAAAFAWDFAAADPPQNWLQQFFQAWEDADQWIWTDHQDCVVVVQWTWIFGLVLVVVSVVDPDDDHGYTDIAHHAPVCCCPVDAAWDGWRYWYDDHQKMKTKTWGADPQAIKIKIWIWGADPVNRYIHIDPVLIDIDDAQFRFHPKAQREWEDDDQKIWTFTFQQACVGRVWGWIWIAGPSRHTPGIATDDRQLATFQYWEYADPQFKTKTWGWDDPVCCVRSVHDPGVLCVRNNDDPQVVVAPTWTWIFIWGQDPRGIDGDSDRIHTYRADPVRFGFQWRYWYASPQFFIWTWGGNPPGTIIIGTGDD

Radius of gyration: 26.25 Å; Cα contacts (8 Å, |Δi|>4): 837; chains: 1; bounding box: 66×89×70 Å